Protein AF-A0A0F8AWL2-F1 (afdb_monomer_lite)

Structure (mmCIF, N/CA/C/O backbone):
data_AF-A0A0F8AWL2-F1
#
_entry.id   AF-A0A0F8AWL2-F1
#
loop_
_atom_site.group_PDB
_atom_site.id
_atom_site.type_symbol
_atom_site.label_atom_id
_atom_site.label_alt_id
_atom_site.label_comp_id
_atom_site.label_asym_id
_atom_site.label_entity_id
_atom_site.label_seq_id
_atom_site.pdbx_PDB_ins_code
_atom_site.Cartn_x
_atom_site.Cartn_y
_atom_site.Cartn_z
_atom_site.occupancy
_atom_site.B_iso_or_equiv
_atom_site.auth_seq_id
_atom_site.auth_comp_id
_atom_site.auth_asym_id
_atom_site.auth_atom_id
_atom_site.pdbx_PDB_model_num
ATOM 1 N N . MET A 1 1 ? -3.065 -43.949 -28.496 1.00 45.03 1 MET A N 1
ATOM 2 C CA . MET A 1 1 ? -3.018 -42.517 -28.863 1.00 45.03 1 MET A CA 1
ATOM 3 C C . MET A 1 1 ? -3.051 -41.687 -27.585 1.00 45.03 1 MET A C 1
ATOM 5 O O . MET A 1 1 ? -4.109 -41.586 -26.983 1.00 45.03 1 MET A O 1
ATOM 9 N N . ARG A 1 2 ? -1.901 -41.190 -27.112 1.00 52.72 2 ARG A N 1
ATOM 10 C CA . ARG A 1 2 ? -1.778 -40.273 -25.960 1.00 52.72 2 ARG A CA 1
ATOM 11 C C . ARG A 1 2 ? -0.503 -39.438 -26.146 1.00 52.72 2 ARG A C 1
ATOM 13 O O . ARG A 1 2 ? 0.549 -39.863 -25.700 1.00 52.72 2 ARG A O 1
ATOM 20 N N . PHE A 1 3 ? -0.590 -38.316 -26.862 1.00 52.88 3 PHE A N 1
ATOM 21 C CA . PHE A 1 3 ? 0.532 -37.381 -27.072 1.00 52.88 3 PHE A CA 1
ATOM 22 C C . PHE A 1 3 ? 0.028 -35.943 -27.289 1.00 52.88 3 PHE A C 1
ATOM 24 O O . PHE A 1 3 ? 0.285 -35.348 -28.327 1.00 52.88 3 PHE A O 1
ATOM 31 N N . LEU A 1 4 ? -0.737 -35.388 -26.341 1.00 54.31 4 LEU A N 1
ATOM 32 C CA . LEU A 1 4 ? -1.152 -33.972 -26.397 1.00 54.31 4 LEU A CA 1
ATOM 33 C C . LEU A 1 4 ? -0.989 -33.210 -25.067 1.00 54.31 4 LEU A C 1
ATOM 35 O O . LEU A 1 4 ? -1.425 -32.072 -24.964 1.00 54.31 4 LEU A O 1
ATOM 39 N N . THR A 1 5 ? -0.342 -33.784 -24.050 1.00 58.38 5 THR A N 1
ATOM 40 C CA . THR A 1 5 ? -0.215 -33.153 -22.719 1.00 58.38 5 THR A CA 1
ATOM 41 C C . THR A 1 5 ? 1.087 -32.378 -22.486 1.00 58.38 5 THR A C 1
ATOM 43 O O . THR A 1 5 ? 1.217 -31.732 -21.454 1.00 58.38 5 THR A O 1
ATOM 46 N N . THR A 1 6 ? 2.047 -32.383 -23.415 1.00 57.03 6 THR A N 1
ATOM 47 C CA . THR A 1 6 ? 3.378 -31.778 -23.193 1.00 57.03 6 THR A CA 1
ATOM 48 C C . THR A 1 6 ? 3.528 -30.322 -23.650 1.00 57.03 6 THR A C 1
ATOM 50 O O . THR A 1 6 ? 4.556 -29.719 -23.365 1.00 57.03 6 THR A O 1
ATOM 53 N N . LEU A 1 7 ? 2.536 -29.722 -24.321 1.00 56.19 7 LEU A N 1
ATOM 54 C CA . LEU A 1 7 ? 2.628 -28.335 -24.823 1.00 56.19 7 LEU A CA 1
ATOM 55 C C . LEU A 1 7 ? 2.059 -27.271 -23.867 1.00 56.19 7 LEU A C 1
ATOM 57 O O . LEU A 1 7 ? 2.313 -26.084 -24.056 1.00 56.19 7 LEU A O 1
ATOM 61 N N . LEU A 1 8 ? 1.323 -27.676 -22.828 1.00 56.59 8 LEU A N 1
ATOM 62 C CA . LEU A 1 8 ? 0.711 -26.752 -21.868 1.00 56.59 8 LEU A CA 1
ATOM 63 C C . LEU A 1 8 ? 1.721 -25.908 -21.056 1.00 56.59 8 LEU A C 1
ATOM 65 O O . LEU A 1 8 ? 1.511 -24.699 -20.961 1.00 56.59 8 LEU A O 1
ATOM 69 N N . PRO A 1 9 ? 2.821 -26.470 -20.504 1.00 62.12 9 PRO A N 1
ATOM 70 C CA . PRO A 1 9 ? 3.737 -25.680 -19.676 1.00 62.12 9 PRO A CA 1
ATOM 71 C C . PRO A 1 9 ? 4.482 -24.596 -20.471 1.00 62.12 9 PRO A C 1
ATOM 73 O O . PRO A 1 9 ? 4.791 -23.542 -19.925 1.00 62.12 9 PRO A O 1
ATOM 76 N N . LEU A 1 10 ? 4.705 -24.803 -21.775 1.00 59.69 10 LEU A N 1
ATOM 77 C CA . LEU A 1 10 ? 5.366 -23.811 -22.627 1.00 59.69 10 LEU A CA 1
ATOM 78 C C . LEU A 1 10 ? 4.465 -22.593 -22.901 1.00 59.69 10 LEU A C 1
ATOM 80 O O . LEU A 1 10 ? 4.935 -21.461 -22.881 1.00 59.69 10 LEU A O 1
ATOM 84 N N . ALA A 1 11 ? 3.164 -22.809 -23.120 1.00 57.69 11 ALA A N 1
ATOM 85 C CA . ALA A 1 11 ? 2.214 -21.721 -23.359 1.00 57.69 11 ALA A CA 1
ATOM 86 C C . ALA A 1 11 ? 1.989 -20.853 -22.106 1.00 57.69 11 ALA A C 1
ATOM 88 O O . ALA A 1 11 ? 1.870 -19.635 -22.219 1.00 57.69 11 ALA A O 1
ATOM 89 N N . LEU A 1 12 ? 1.995 -21.464 -20.915 1.00 55.97 12 LEU A N 1
ATOM 90 C CA . LEU A 1 12 ? 1.931 -20.747 -19.634 1.00 55.97 12 LEU A CA 1
ATOM 91 C C . LEU A 1 12 ? 3.178 -19.878 -19.395 1.00 55.97 12 LEU A C 1
ATOM 93 O O . LEU A 1 12 ? 3.044 -18.757 -18.915 1.00 55.97 12 LEU A O 1
ATOM 97 N N . SER A 1 13 ? 4.365 -20.337 -19.811 1.00 53.03 13 SER A N 1
ATOM 98 C CA . SER A 1 13 ? 5.609 -19.557 -19.698 1.00 53.03 13 SER A CA 1
ATOM 99 C C . SER A 1 13 ? 5.684 -18.351 -20.645 1.00 53.03 13 SER A C 1
ATOM 101 O O . SER A 1 13 ? 6.456 -17.433 -20.389 1.00 53.03 13 SER A O 1
ATOM 103 N N . LEU A 1 14 ? 4.931 -18.339 -21.749 1.00 57.12 14 LEU A N 1
ATOM 104 C CA . LEU A 1 14 ? 4.909 -17.202 -22.682 1.00 57.12 14 LEU A CA 1
ATOM 105 C C . LEU A 1 14 ? 3.936 -16.099 -22.236 1.00 57.12 14 LEU A C 1
ATOM 107 O O . LEU A 1 14 ? 4.138 -14.935 -22.572 1.00 57.12 14 LEU A O 1
ATOM 111 N N . LEU A 1 15 ? 2.904 -16.452 -21.462 1.00 54.44 15 LEU A N 1
ATOM 112 C CA . LEU A 1 15 ? 1.934 -15.502 -20.908 1.00 54.44 15 LEU A CA 1
ATOM 113 C C . LEU A 1 15 ? 2.515 -14.653 -19.767 1.00 54.44 15 LEU A C 1
ATOM 115 O O . LEU A 1 15 ? 2.080 -13.517 -19.597 1.00 54.44 15 LEU A O 1
ATOM 119 N N . SER A 1 16 ? 3.502 -15.163 -19.022 1.00 54.91 16 SER A N 1
ATOM 120 C CA . SER A 1 16 ? 4.237 -14.362 -18.032 1.00 54.91 16 SER A CA 1
ATOM 121 C C . SER A 1 16 ? 5.213 -13.376 -18.687 1.00 54.91 16 SER A C 1
ATOM 123 O O . SER A 1 16 ? 5.406 -12.275 -18.178 1.00 54.91 16 SER A O 1
ATOM 125 N N . LEU A 1 17 ? 5.774 -13.717 -19.855 1.00 56.38 17 LEU A N 1
ATOM 126 C CA . LEU A 1 17 ? 6.752 -12.874 -20.554 1.00 56.38 17 LEU A CA 1
ATOM 127 C C . LEU A 1 17 ? 6.140 -11.586 -21.132 1.00 56.38 17 LEU A C 1
ATOM 129 O O . LEU A 1 17 ? 6.801 -10.555 -21.174 1.00 56.38 17 LEU A O 1
ATOM 133 N N . SER A 1 18 ? 4.873 -11.615 -21.562 1.00 56.22 18 SER A N 1
ATOM 134 C CA . SER A 1 18 ? 4.219 -10.480 -22.235 1.00 56.22 18 SER A CA 1
ATOM 135 C C . SER A 1 18 ? 3.723 -9.372 -21.294 1.00 56.22 18 SER A C 1
ATOM 137 O O . SER A 1 18 ? 2.928 -8.538 -21.716 1.00 56.22 18 SER A O 1
ATOM 139 N N . GLN A 1 19 ? 4.058 -9.417 -20.003 1.00 56.41 19 GLN A N 1
ATOM 140 C CA . GLN A 1 19 ? 3.655 -8.392 -19.031 1.00 56.41 19 GLN A CA 1
ATOM 141 C C . GLN A 1 19 ? 4.815 -7.729 -18.316 1.00 56.41 19 GLN A C 1
ATOM 143 O O . GLN A 1 19 ? 4.670 -6.564 -17.961 1.00 56.41 19 GLN A O 1
ATOM 148 N N . ALA A 1 20 ? 5.969 -8.396 -18.217 1.00 60.84 20 ALA A N 1
ATOM 149 C CA . ALA A 1 20 ? 7.229 -7.680 -18.035 1.00 60.84 20 ALA A CA 1
ATOM 150 C C . ALA A 1 20 ? 7.333 -6.526 -19.054 1.00 60.84 20 ALA A C 1
ATOM 152 O O . ALA A 1 20 ? 7.695 -5.412 -18.696 1.00 60.84 20 ALA A O 1
ATOM 153 N N . THR A 1 21 ? 6.814 -6.737 -20.275 1.00 74.19 21 THR A N 1
ATOM 154 C CA . THR A 1 21 ? 6.805 -5.716 -21.324 1.00 74.19 21 THR A CA 1
ATOM 155 C C . THR A 1 21 ? 6.104 -4.420 -20.933 1.00 74.19 21 THR A C 1
ATOM 157 O O . THR A 1 21 ? 6.633 -3.383 -21.274 1.00 74.19 21 THR A O 1
ATOM 160 N N . ILE A 1 22 ? 4.962 -4.394 -20.221 1.00 91.25 22 ILE A N 1
ATOM 161 C CA . ILE A 1 22 ? 4.299 -3.090 -19.987 1.00 91.25 22 ILE A CA 1
ATOM 162 C C . ILE A 1 22 ? 5.119 -2.190 -19.060 1.00 91.25 22 ILE A C 1
ATOM 164 O O . ILE A 1 22 ? 5.170 -0.985 -19.289 1.00 91.25 22 ILE A O 1
ATOM 168 N N . LEU A 1 23 ? 5.753 -2.764 -18.037 1.00 94.31 23 LEU A N 1
ATOM 169 C CA . LEU A 1 23 ? 6.604 -2.015 -17.115 1.00 94.31 23 LEU A CA 1
ATOM 170 C C . LEU A 1 23 ? 7.895 -1.596 -17.827 1.00 94.31 23 LEU A C 1
ATOM 172 O O . LEU A 1 23 ? 8.208 -0.405 -17.851 1.00 94.31 23 LEU A O 1
ATOM 176 N N . ASP A 1 24 ? 8.545 -2.534 -18.519 1.00 93.06 24 ASP A N 1
ATOM 177 C CA . ASP A 1 24 ? 9.771 -2.280 -19.284 1.00 93.06 24 ASP A CA 1
ATOM 178 C C . ASP A 1 24 ? 9.553 -1.238 -20.403 1.00 93.06 24 ASP A C 1
ATOM 180 O O . ASP A 1 24 ? 10.364 -0.329 -20.580 1.00 93.06 24 ASP A O 1
ATOM 184 N N . ASP A 1 25 ? 8.422 -1.301 -21.118 1.00 93.44 25 ASP A N 1
ATOM 185 C CA . ASP A 1 25 ? 8.041 -0.375 -22.200 1.00 93.44 25 ASP A CA 1
ATOM 186 C C . ASP A 1 25 ? 7.868 1.067 -21.690 1.00 93.44 25 ASP A C 1
ATOM 188 O O . ASP A 1 25 ? 8.009 2.023 -22.457 1.00 93.44 25 ASP A O 1
ATOM 192 N N . HIS A 1 26 ? 7.568 1.232 -20.398 1.00 94.25 26 HIS A N 1
ATOM 193 C CA . HIS A 1 26 ? 7.456 2.532 -19.729 1.00 94.25 26 HIS A CA 1
ATOM 194 C C . HIS A 1 26 ? 8.723 2.885 -18.930 1.00 94.25 26 HIS A C 1
ATOM 196 O O . HIS A 1 26 ? 8.757 3.895 -18.225 1.00 94.25 26 HIS A O 1
ATOM 202 N N . GLY A 1 27 ? 9.790 2.093 -19.078 1.00 93.31 27 GLY A N 1
ATOM 203 C CA . GLY A 1 27 ? 11.078 2.315 -18.433 1.00 93.31 27 GLY A CA 1
ATOM 204 C C . GLY A 1 27 ? 11.031 2.107 -16.923 1.00 93.31 27 GLY A C 1
ATOM 205 O O . GLY A 1 27 ? 11.676 2.866 -16.198 1.00 93.31 27 GLY A O 1
ATOM 206 N N . TYR A 1 28 ? 10.221 1.156 -16.461 1.00 95.00 28 TYR A N 1
ATOM 207 C CA . TYR A 1 28 ? 10.288 0.620 -15.107 1.00 95.00 28 TYR A CA 1
ATOM 208 C C . TYR A 1 28 ? 11.037 -0.708 -15.132 1.00 95.00 28 TYR A C 1
ATOM 210 O O . TYR A 1 28 ? 10.874 -1.496 -16.056 1.00 95.00 28 TYR A O 1
ATOM 218 N N . MET A 1 29 ? 11.819 -0.967 -14.093 1.00 94.25 29 MET A N 1
ATOM 219 C CA . MET A 1 29 ? 12.462 -2.251 -13.842 1.00 94.25 29 MET A CA 1
ATOM 220 C C . MET A 1 29 ? 11.868 -2.840 -12.568 1.00 94.25 29 MET A C 1
ATOM 222 O O . MET A 1 29 ? 11.765 -2.146 -11.562 1.00 94.25 29 MET A O 1
ATOM 226 N N . VAL A 1 30 ? 11.504 -4.120 -12.582 1.00 94.19 30 VAL A N 1
ATOM 227 C CA . VAL A 1 30 ? 11.055 -4.818 -11.371 1.00 94.19 30 VAL A CA 1
ATOM 228 C C . VAL A 1 30 ? 12.144 -5.765 -10.907 1.00 94.19 30 VAL A C 1
ATOM 230 O O . VAL A 1 30 ? 12.646 -6.569 -11.694 1.00 94.19 30 VAL A O 1
ATOM 233 N N . LYS A 1 31 ? 12.491 -5.688 -9.624 1.00 91.88 31 LYS A N 1
ATOM 234 C CA . LYS A 1 31 ? 13.304 -6.705 -8.966 1.00 91.88 31 LYS A CA 1
ATOM 235 C C . LYS A 1 31 ? 12.484 -7.356 -7.861 1.00 91.88 31 LYS A C 1
ATOM 237 O O . LYS A 1 31 ? 11.911 -6.670 -7.023 1.00 91.88 31 LYS A O 1
ATOM 242 N N . THR A 1 32 ? 12.449 -8.678 -7.874 1.00 90.19 32 THR A N 1
ATOM 243 C CA . THR A 1 32 ? 11.649 -9.476 -6.947 1.00 90.19 32 THR A CA 1
ATOM 244 C C . THR A 1 32 ? 12.552 -10.132 -5.918 1.00 90.19 32 THR A C 1
ATOM 246 O O . THR A 1 32 ? 13.535 -10.777 -6.296 1.00 90.19 32 THR A O 1
ATOM 249 N N . LEU A 1 33 ? 12.177 -10.041 -4.645 1.00 85.88 33 LEU A N 1
ATOM 250 C CA . LEU A 1 33 ? 12.680 -10.924 -3.603 1.00 85.88 33 LEU A CA 1
ATOM 251 C C . LEU A 1 33 ? 11.502 -11.501 -2.823 1.00 85.88 33 LEU A C 1
ATOM 253 O O . LEU A 1 33 ? 10.731 -10.767 -2.227 1.00 85.88 33 LEU A O 1
ATOM 257 N N . GLU A 1 34 ? 11.352 -12.824 -2.862 1.00 90.44 34 GLU A N 1
ATOM 258 C CA . GLU A 1 34 ? 10.284 -13.543 -2.157 1.00 90.44 34 GLU A CA 1
ATOM 259 C C . GLU A 1 34 ? 8.875 -12.952 -2.387 1.00 90.44 34 GLU A C 1
ATOM 261 O O . GLU A 1 34 ? 8.350 -12.968 -3.510 1.00 90.44 34 GLU A O 1
ATOM 266 N N . ASN A 1 35 ? 8.230 -12.458 -1.333 1.00 90.25 35 ASN A N 1
ATOM 267 C CA . ASN A 1 35 ? 6.921 -11.810 -1.329 1.00 90.25 35 ASN A CA 1
ATOM 268 C C . ASN A 1 35 ? 6.963 -10.331 -1.748 1.00 90.25 35 ASN A C 1
ATOM 270 O O . ASN A 1 35 ? 5.903 -9.763 -2.003 1.00 90.25 35 ASN A O 1
ATOM 274 N N . PHE A 1 36 ? 8.145 -9.735 -1.891 1.00 91.06 36 PHE A N 1
ATOM 275 C CA . PHE A 1 36 ? 8.344 -8.319 -2.172 1.00 91.06 36 PHE A CA 1
ATOM 276 C C . PHE A 1 36 ? 8.798 -8.058 -3.618 1.00 91.06 36 PHE A C 1
ATOM 278 O O . PHE A 1 36 ? 9.653 -8.753 -4.174 1.00 91.06 36 PHE A O 1
ATOM 285 N N . ASP A 1 37 ? 8.232 -7.030 -4.245 1.00 93.69 37 ASP A N 1
ATOM 286 C CA . ASP A 1 37 ? 8.671 -6.494 -5.533 1.00 93.69 37 ASP A CA 1
ATOM 287 C C . ASP A 1 37 ? 9.080 -5.029 -5.391 1.00 93.69 37 ASP A C 1
ATOM 289 O O . ASP A 1 37 ? 8.255 -4.161 -5.100 1.00 93.69 37 ASP A O 1
ATOM 293 N N . GLY A 1 38 ? 10.351 -4.748 -5.666 1.00 93.69 38 GLY A N 1
ATOM 294 C CA . GLY A 1 38 ? 10.856 -3.395 -5.842 1.00 93.69 38 GLY A CA 1
ATOM 295 C C . GLY A 1 38 ? 10.655 -2.933 -7.283 1.00 93.69 38 GLY A C 1
ATOM 296 O O . GLY A 1 38 ? 11.075 -3.608 -8.228 1.00 93.69 38 GLY A O 1
ATOM 297 N N . VAL A 1 39 ? 10.038 -1.770 -7.456 1.00 94.69 39 VAL A N 1
ATOM 298 C CA . VAL A 1 39 ? 9.839 -1.107 -8.746 1.00 94.69 39 VAL A CA 1
ATOM 299 C C . VAL A 1 39 ? 10.808 0.055 -8.842 1.00 94.69 39 VAL A C 1
ATOM 301 O O . VAL A 1 39 ? 10.794 0.955 -8.007 1.00 94.69 39 VAL A O 1
ATOM 304 N N . PHE A 1 40 ? 11.627 0.035 -9.883 1.00 93.75 40 PHE A N 1
ATOM 305 C CA . PHE A 1 40 ? 12.726 0.957 -10.096 1.00 93.75 40 PHE A CA 1
ATOM 306 C C . PHE A 1 40 ? 12.541 1.758 -11.377 1.00 93.75 40 PHE A C 1
ATOM 308 O O . PHE A 1 40 ? 11.968 1.277 -12.358 1.00 93.75 40 PHE A O 1
ATOM 315 N N . ILE A 1 41 ? 13.099 2.957 -11.382 1.00 93.75 41 ILE A N 1
ATOM 316 C CA . ILE A 1 41 ? 13.313 3.792 -12.562 1.00 93.75 41 ILE A CA 1
ATOM 317 C C . ILE A 1 41 ? 14.814 4.065 -12.690 1.00 93.75 41 ILE A C 1
ATOM 319 O O . ILE A 1 41 ? 15.564 3.815 -11.754 1.00 93.75 41 ILE A O 1
ATOM 323 N N . SER A 1 42 ? 15.268 4.546 -13.843 1.00 92.19 42 SER A N 1
ATOM 324 C CA . SER A 1 42 ? 16.631 5.073 -13.971 1.00 92.19 42 SER A CA 1
ATOM 325 C C . SER A 1 42 ? 16.623 6.579 -13.733 1.00 92.19 42 SER A C 1
ATOM 327 O O . SER A 1 42 ? 15.797 7.271 -14.341 1.00 92.19 42 SER A O 1
ATOM 329 N N . ASP A 1 43 ? 17.537 7.063 -12.896 1.00 89.12 43 ASP A N 1
ATOM 330 C CA . ASP A 1 43 ? 17.780 8.489 -12.665 1.00 89.12 43 ASP A CA 1
ATOM 331 C C . ASP A 1 43 ? 18.472 9.160 -13.881 1.00 89.12 43 ASP A C 1
ATOM 333 O O . ASP A 1 43 ? 18.645 8.558 -14.949 1.00 89.12 43 ASP A O 1
ATOM 337 N N . GLU A 1 44 ? 18.893 10.423 -13.740 1.00 88.19 44 GLU A N 1
ATOM 338 C CA . GLU A 1 44 ? 19.609 11.156 -14.800 1.00 88.19 44 GLU A CA 1
ATOM 339 C C . GLU A 1 44 ? 20.971 10.538 -15.187 1.00 88.19 44 GLU A C 1
ATOM 341 O O . GLU A 1 44 ? 21.438 10.743 -16.313 1.00 88.19 44 GLU A O 1
ATOM 346 N N . ASN A 1 45 ? 21.601 9.778 -14.287 1.00 90.56 45 ASN A N 1
ATOM 347 C CA . ASN A 1 45 ? 22.881 9.095 -14.504 1.00 90.56 45 ASN A CA 1
ATOM 348 C C . ASN A 1 45 ? 22.705 7.667 -15.046 1.00 90.56 45 ASN A C 1
ATOM 350 O O . ASN A 1 45 ? 23.671 7.060 -15.515 1.00 90.56 45 ASN A O 1
ATOM 354 N N . GLY A 1 46 ? 21.473 7.156 -15.045 1.00 90.00 46 GLY A N 1
ATOM 355 C CA . GLY A 1 46 ? 21.147 5.780 -15.400 1.00 90.00 46 GLY A CA 1
ATOM 356 C C . GLY A 1 46 ? 21.166 4.818 -14.210 1.00 90.00 46 GLY A C 1
ATOM 357 O O . GLY A 1 46 ? 20.957 3.619 -14.415 1.00 90.00 46 GLY A O 1
ATOM 358 N N . ASP A 1 47 ? 21.394 5.319 -12.998 1.00 89.94 47 ASP A N 1
ATOM 359 C CA . ASP A 1 47 ? 21.407 4.529 -11.774 1.00 89.94 47 ASP A CA 1
ATOM 360 C C . ASP A 1 47 ? 19.968 4.164 -11.366 1.00 89.94 47 ASP A C 1
ATOM 362 O O . ASP A 1 47 ? 19.037 4.951 -11.566 1.00 89.94 47 ASP A O 1
ATOM 366 N N . PRO A 1 48 ? 19.735 2.941 -10.857 1.00 90.38 48 PRO A N 1
ATOM 367 C CA . PRO A 1 48 ? 18.397 2.496 -10.499 1.00 90.38 48 PRO A CA 1
ATOM 368 C C . PRO A 1 48 ? 17.925 3.134 -9.187 1.00 90.38 48 PRO A C 1
ATOM 370 O O . PRO A 1 48 ? 18.532 2.933 -8.139 1.00 90.38 48 PRO A O 1
ATOM 373 N N . GLU A 1 49 ? 16.780 3.805 -9.227 1.00 91.00 49 GLU A N 1
ATOM 374 C CA . GLU A 1 49 ? 16.109 4.405 -8.073 1.00 91.00 49 GLU A CA 1
ATOM 375 C C . GLU A 1 49 ? 14.776 3.695 -7.822 1.00 91.00 49 GLU A C 1
ATOM 377 O O . GLU A 1 49 ? 13.967 3.529 -8.739 1.00 91.00 49 GLU A O 1
ATOM 382 N N . MET A 1 50 ? 14.550 3.233 -6.591 1.00 91.62 50 MET A N 1
ATOM 383 C CA . MET A 1 50 ? 13.293 2.588 -6.214 1.00 91.62 50 MET A CA 1
ATOM 384 C C . MET A 1 50 ? 12.200 3.641 -6.027 1.00 91.62 50 MET A C 1
ATOM 386 O O . MET A 1 50 ? 12.371 4.576 -5.259 1.00 91.62 50 MET A O 1
ATOM 390 N N . VAL A 1 51 ? 11.060 3.447 -6.687 1.00 93.44 51 VAL A N 1
ATOM 391 C CA . VAL A 1 51 ? 9.883 4.330 -6.593 1.00 93.44 51 VAL A CA 1
ATOM 392 C C . VAL A 1 51 ? 8.726 3.686 -5.835 1.00 93.44 51 VAL A C 1
ATOM 394 O O . VAL A 1 51 ? 7.951 4.374 -5.176 1.00 93.44 51 VAL A O 1
ATOM 397 N N . TYR A 1 52 ? 8.613 2.356 -5.891 1.00 93.88 52 TYR A N 1
ATOM 398 C CA . TYR A 1 52 ? 7.588 1.608 -5.165 1.00 93.88 52 TYR A CA 1
ATOM 399 C C . TYR A 1 52 ? 8.151 0.299 -4.624 1.00 93.88 52 TYR A C 1
ATOM 401 O O . TYR A 1 52 ? 8.912 -0.385 -5.307 1.00 93.88 52 TYR A O 1
ATOM 409 N N . GLY A 1 53 ? 7.714 -0.072 -3.427 1.00 93.56 53 GLY A N 1
ATOM 410 C CA . GLY A 1 53 ? 7.829 -1.415 -2.873 1.00 93.56 53 GLY A CA 1
ATOM 411 C C . GLY A 1 53 ? 6.444 -2.034 -2.748 1.00 93.56 53 GLY A C 1
ATOM 412 O O . GLY A 1 53 ? 5.539 -1.397 -2.203 1.00 93.56 53 GLY A O 1
ATOM 413 N N . ILE A 1 54 ? 6.259 -3.247 -3.269 1.00 95.44 54 ILE A N 1
ATOM 414 C CA . ILE A 1 54 ? 4.981 -3.964 -3.207 1.00 95.44 54 ILE A CA 1
ATOM 415 C C . ILE A 1 54 ? 5.187 -5.336 -2.562 1.00 95.44 54 ILE A C 1
ATOM 417 O O . ILE A 1 54 ? 5.739 -6.238 -3.186 1.00 95.44 54 ILE A O 1
ATOM 421 N N . GLY A 1 55 ? 4.708 -5.495 -1.330 1.00 93.88 55 GLY A N 1
ATOM 422 C CA . GLY A 1 55 ? 4.703 -6.764 -0.598 1.00 93.88 55 GLY A CA 1
ATOM 423 C C . GLY A 1 55 ? 3.381 -7.512 -0.774 1.00 93.88 55 GLY A C 1
ATOM 424 O O . GLY A 1 55 ? 2.307 -6.924 -0.648 1.00 93.88 55 GLY A O 1
ATOM 425 N N . PHE A 1 56 ? 3.437 -8.810 -1.062 1.00 93.75 56 PHE A N 1
ATOM 426 C CA . PHE A 1 56 ? 2.277 -9.676 -1.275 1.00 93.75 56 PHE A CA 1
ATOM 427 C C . PHE A 1 56 ? 2.182 -10.740 -0.183 1.00 93.75 56 PHE A C 1
ATOM 429 O O . PHE A 1 56 ? 3.019 -11.634 -0.142 1.00 93.75 56 PHE A O 1
ATOM 436 N N . TYR A 1 57 ? 1.117 -10.730 0.619 1.00 93.62 57 TYR A N 1
ATOM 437 C CA . TYR A 1 57 ? 0.933 -11.654 1.748 1.00 93.62 57 TYR A CA 1
ATOM 438 C C . TYR A 1 57 ? -0.317 -12.522 1.517 1.00 93.62 57 TYR A C 1
ATOM 440 O O . TYR A 1 57 ? -1.437 -12.123 1.858 1.00 93.62 57 TYR A O 1
ATOM 448 N N . PRO A 1 58 ? -0.189 -13.696 0.858 1.00 91.50 58 PRO A N 1
ATOM 449 C CA . PRO A 1 58 ? -1.347 -14.480 0.419 1.00 91.50 58 PRO A CA 1
ATOM 450 C C . PRO A 1 58 ? -2.117 -15.114 1.571 1.00 91.50 58 PRO A C 1
ATOM 452 O O . PRO A 1 58 ? -3.338 -15.240 1.487 1.00 91.50 58 PRO A O 1
ATOM 455 N N . SER A 1 59 ? -1.411 -15.496 2.638 1.00 89.69 59 SER A N 1
ATOM 456 C CA . SER A 1 59 ? -1.990 -16.083 3.853 1.00 89.69 59 SER A CA 1
ATOM 457 C C . SER A 1 59 ? -2.993 -15.155 4.530 1.00 89.69 59 SER A C 1
ATOM 459 O O . SER A 1 59 ? -3.893 -15.619 5.234 1.00 89.69 59 SER A O 1
ATOM 461 N N . ASP A 1 60 ? -2.850 -13.859 4.289 1.00 89.88 60 ASP A N 1
ATOM 462 C CA . ASP A 1 60 ? -3.622 -12.808 4.932 1.00 89.88 60 ASP A CA 1
ATOM 463 C C . ASP A 1 60 ? -4.432 -11.970 3.961 1.00 89.88 60 ASP A C 1
ATOM 465 O O . ASP A 1 60 ? -5.138 -11.046 4.371 1.00 89.88 60 ASP A O 1
ATOM 469 N N . LYS A 1 61 ? -4.335 -12.297 2.669 1.00 95.00 61 LYS A N 1
ATOM 470 C CA . LYS A 1 61 ? -5.059 -11.603 1.612 1.00 95.00 61 LYS A CA 1
ATOM 471 C C . LYS A 1 61 ? -4.767 -10.098 1.612 1.00 95.00 61 LYS A C 1
ATOM 473 O O . LYS A 1 61 ? -5.679 -9.303 1.377 1.00 95.00 61 LYS A O 1
ATOM 478 N N . ALA A 1 62 ? -3.516 -9.694 1.856 1.00 95.56 62 ALA A N 1
ATOM 479 C CA . ALA A 1 62 ? -3.138 -8.280 1.828 1.00 95.56 62 ALA A CA 1
ATOM 480 C C . ALA A 1 62 ? -1.957 -7.949 0.934 1.00 95.56 62 ALA A C 1
ATOM 482 O O . ALA A 1 62 ? -1.010 -8.719 0.790 1.00 95.56 62 ALA A O 1
ATOM 483 N N . VAL A 1 63 ? -1.990 -6.728 0.415 1.00 96.31 63 VAL A N 1
ATOM 484 C CA . VAL A 1 63 ? -0.845 -6.098 -0.231 1.00 96.31 63 VAL A CA 1
ATOM 485 C C . VAL A 1 63 ? -0.337 -4.950 0.633 1.00 96.31 63 VAL A C 1
ATOM 487 O O . VAL A 1 63 ? -1.132 -4.134 1.102 1.00 96.31 63 VAL A O 1
ATOM 490 N N . ALA A 1 64 ? 0.976 -4.883 0.816 1.00 95.44 64 ALA A N 1
ATOM 491 C CA . ALA A 1 64 ? 1.674 -3.748 1.396 1.00 95.44 64 ALA A CA 1
ATOM 492 C C . ALA A 1 64 ? 2.254 -2.878 0.288 1.00 95.44 64 ALA A C 1
ATOM 494 O O . ALA A 1 64 ? 2.850 -3.389 -0.660 1.00 95.44 64 ALA A O 1
ATOM 495 N N . LEU A 1 65 ? 2.083 -1.571 0.408 1.00 95.25 65 LEU A N 1
ATOM 496 C CA . LEU A 1 65 ? 2.582 -0.584 -0.532 1.00 95.25 65 LEU A CA 1
ATOM 497 C C . LEU A 1 65 ? 3.443 0.410 0.234 1.00 95.25 65 LEU A C 1
ATOM 499 O O . LEU A 1 65 ? 2.956 1.126 1.113 1.00 95.25 65 LEU A O 1
ATOM 503 N N . ARG A 1 66 ? 4.717 0.467 -0.143 1.00 91.75 66 ARG A N 1
ATOM 504 C CA . ARG A 1 66 ? 5.637 1.527 0.255 1.00 91.75 66 ARG A CA 1
ATOM 505 C C . ARG A 1 66 ? 5.872 2.419 -0.955 1.00 91.75 66 ARG A C 1
ATOM 507 O O . ARG A 1 66 ? 6.296 1.944 -2.010 1.00 91.75 66 ARG A O 1
ATOM 514 N N . ILE A 1 67 ? 5.551 3.697 -0.811 1.00 88.00 67 ILE A N 1
ATOM 515 C CA . ILE A 1 67 ? 5.834 4.710 -1.826 1.00 88.00 67 ILE A CA 1
ATOM 516 C C . ILE A 1 67 ? 7.127 5.385 -1.397 1.00 88.00 67 ILE A C 1
ATOM 518 O O . ILE A 1 67 ? 7.184 5.942 -0.308 1.00 88.00 67 ILE A O 1
ATOM 522 N N . PHE A 1 68 ? 8.148 5.301 -2.240 1.00 85.25 68 PHE A N 1
ATOM 523 C CA . PHE A 1 68 ? 9.388 6.042 -2.039 1.00 85.25 68 PHE A CA 1
ATOM 524 C C . PHE A 1 68 ? 9.261 7.410 -2.714 1.00 85.25 68 PHE A C 1
ATOM 526 O O . PHE A 1 68 ? 8.367 7.603 -3.546 1.00 85.25 68 PHE A O 1
ATOM 533 N N . ASP A 1 69 ? 10.121 8.358 -2.334 1.00 75.12 69 ASP A N 1
ATOM 534 C CA . ASP A 1 69 ? 10.116 9.720 -2.873 1.00 75.12 69 ASP A CA 1
ATOM 535 C C . ASP A 1 69 ? 9.951 9.712 -4.404 1.00 75.12 69 ASP A C 1
ATOM 537 O O . ASP A 1 69 ? 10.757 9.152 -5.149 1.00 75.12 69 ASP A O 1
ATOM 541 N N . ASN A 1 70 ? 8.835 10.282 -4.868 1.00 68.25 70 ASN A N 1
ATOM 542 C CA . ASN A 1 70 ? 8.417 10.226 -6.265 1.00 68.25 70 ASN A CA 1
ATOM 543 C C . ASN A 1 70 ? 8.682 11.527 -7.025 1.00 68.25 70 ASN A C 1
ATOM 545 O O . ASN A 1 70 ? 8.194 11.664 -8.157 1.00 68.25 70 ASN A O 1
ATOM 549 N N . GLU A 1 71 ? 9.424 12.477 -6.442 1.00 75.00 71 GLU A N 1
ATOM 550 C CA . GLU A 1 71 ? 9.717 13.757 -7.091 1.00 75.00 71 GLU A CA 1
ATOM 551 C C . GLU A 1 71 ? 10.285 13.541 -8.503 1.00 75.00 71 GLU A C 1
ATOM 553 O O . GLU A 1 71 ? 9.798 14.156 -9.462 1.00 75.00 71 GLU A O 1
ATOM 558 N N . GLN A 1 72 ? 11.196 12.573 -8.668 1.00 70.19 72 GLN A N 1
ATOM 559 C CA . GLN A 1 72 ? 11.755 12.191 -9.972 1.00 70.19 72 GLN A CA 1
ATOM 560 C C . GLN A 1 72 ? 10.715 11.595 -10.936 1.00 70.19 72 GLN A C 1
ATOM 562 O O . GLN A 1 72 ? 10.760 11.815 -12.151 1.00 70.19 72 GLN A O 1
ATOM 567 N N . GLU A 1 73 ? 9.728 10.861 -10.422 1.00 79.50 73 GLU A N 1
ATOM 568 C CA . GLU A 1 73 ? 8.700 10.234 -11.249 1.00 79.50 73 GLU A CA 1
ATOM 569 C C . GLU A 1 73 ? 7.698 11.259 -11.806 1.00 79.50 73 GLU A C 1
ATOM 571 O O . GLU A 1 73 ? 7.187 11.097 -12.919 1.00 79.50 73 GLU A O 1
ATOM 576 N N . SER A 1 74 ? 7.422 12.330 -11.054 1.00 78.38 74 SER A N 1
ATOM 577 C CA . SER A 1 74 ? 6.394 13.333 -11.375 1.00 78.38 74 SER A CA 1
ATOM 578 C C . SER A 1 74 ? 6.583 14.020 -12.741 1.00 78.38 74 SER A C 1
ATOM 580 O O . SER A 1 74 ? 5.604 14.416 -13.379 1.00 78.38 74 SER A O 1
ATOM 582 N N . GLY A 1 75 ? 7.824 14.104 -13.234 1.00 82.75 75 GLY A N 1
ATOM 583 C CA . GLY A 1 75 ? 8.170 14.706 -14.527 1.00 82.75 75 GLY A CA 1
ATOM 584 C C . GLY A 1 75 ? 8.140 13.751 -15.728 1.00 82.75 75 GLY A C 1
ATOM 585 O O . GLY A 1 75 ? 8.326 14.191 -16.869 1.00 82.75 75 GLY A O 1
ATOM 586 N N . ARG A 1 76 ? 7.926 12.444 -15.525 1.00 86.31 76 ARG A N 1
ATOM 587 C CA . ARG A 1 76 ? 8.059 11.447 -16.599 1.00 86.31 76 ARG A CA 1
ATOM 588 C C . ARG A 1 76 ? 6.834 11.440 -17.514 1.00 86.31 76 ARG A C 1
ATOM 590 O O . ARG A 1 76 ? 5.710 11.173 -17.102 1.00 86.31 76 ARG A O 1
ATOM 597 N N . LYS A 1 77 ? 7.068 11.626 -18.818 1.00 86.69 77 LYS A N 1
ATOM 598 C CA . LYS A 1 77 ? 6.023 11.625 -19.866 1.00 86.69 77 LYS A CA 1
ATOM 599 C C . LYS A 1 77 ? 5.209 10.322 -19.939 1.00 86.69 77 LYS A C 1
ATOM 601 O O . LYS A 1 77 ? 4.077 10.337 -20.414 1.00 86.69 77 LYS A O 1
ATOM 606 N N . HIS A 1 78 ? 5.802 9.211 -19.515 1.00 87.44 78 HIS A N 1
ATOM 607 C CA . HIS A 1 78 ? 5.230 7.867 -19.594 1.00 87.44 78 HIS A CA 1
ATOM 608 C C . HIS A 1 78 ? 5.040 7.245 -18.203 1.00 87.44 78 HIS A C 1
ATOM 610 O O . HIS A 1 78 ? 5.115 6.029 -18.065 1.00 87.44 78 HIS A O 1
ATOM 616 N N . LYS A 1 79 ? 4.814 8.079 -17.177 1.00 93.19 79 LYS A N 1
ATOM 617 C CA . LYS A 1 79 ? 4.496 7.607 -15.828 1.00 93.19 79 LYS A CA 1
ATOM 618 C C . LYS A 1 79 ? 3.255 6.713 -15.863 1.00 93.19 79 LYS A C 1
ATOM 620 O O . LYS A 1 79 ? 2.233 7.082 -16.444 1.00 93.19 79 LYS A O 1
ATOM 625 N N . LEU A 1 80 ? 3.371 5.543 -15.245 1.00 94.00 80 LEU A N 1
ATOM 626 C CA . LEU A 1 80 ? 2.245 4.662 -14.980 1.00 94.00 80 LEU A CA 1
ATOM 627 C C . LEU A 1 80 ? 1.597 5.061 -13.653 1.00 94.00 80 LEU A C 1
ATOM 629 O O . LEU A 1 80 ? 2.273 5.423 -12.694 1.00 94.00 80 LEU A O 1
ATOM 633 N N . GLU A 1 81 ? 0.275 4.967 -13.590 1.00 92.88 81 GLU A N 1
ATOM 634 C CA . GLU A 1 81 ? -0.452 5.071 -12.327 1.00 92.88 81 GLU A CA 1
ATOM 635 C C . GLU A 1 81 ? -0.108 3.871 -11.432 1.00 92.88 81 GLU A C 1
ATOM 637 O O . GLU A 1 81 ? 0.060 2.752 -11.930 1.00 92.88 81 GLU A O 1
ATOM 642 N N . LEU A 1 82 ? -0.109 4.051 -10.105 1.00 93.19 82 LEU A N 1
ATOM 643 C CA . LEU A 1 82 ? 0.176 2.957 -9.163 1.00 93.19 82 LEU A CA 1
ATOM 644 C C . LEU A 1 82 ? -0.724 1.737 -9.404 1.00 93.19 82 LEU A C 1
ATOM 646 O O . LEU A 1 82 ? -0.271 0.598 -9.353 1.00 93.19 82 LEU A O 1
ATOM 650 N N . SER A 1 83 ? -1.997 1.958 -9.744 1.00 93.50 83 SER A N 1
ATOM 651 C CA . SER A 1 83 ? -2.920 0.868 -10.074 1.00 93.50 83 SER A CA 1
ATOM 652 C C . SER A 1 83 ? -2.476 0.065 -11.305 1.00 93.50 83 SER A C 1
ATOM 654 O O . SER A 1 83 ? -2.676 -1.148 -11.348 1.00 93.50 83 SER A O 1
ATOM 656 N N . GLN A 1 84 ? -1.854 0.698 -12.304 1.00 94.69 84 GLN A N 1
ATOM 657 C CA . GLN A 1 84 ? -1.314 0.013 -13.481 1.00 94.69 84 GLN A CA 1
ATOM 658 C C . GLN A 1 84 ? -0.081 -0.814 -13.112 1.00 94.69 84 GLN A C 1
ATOM 660 O O . GLN A 1 84 ? 0.006 -1.967 -13.538 1.00 94.69 84 GLN A O 1
ATOM 665 N N . ILE A 1 85 ? 0.808 -0.257 -12.282 1.00 95.62 85 ILE A N 1
ATOM 666 C CA . ILE A 1 85 ? 1.995 -0.951 -11.764 1.00 95.62 85 ILE A CA 1
ATOM 667 C C . ILE A 1 85 ? 1.570 -2.174 -10.943 1.00 95.62 85 ILE A C 1
ATOM 669 O O . ILE A 1 85 ? 1.940 -3.300 -11.278 1.00 95.62 85 ILE A O 1
ATOM 673 N N . TYR A 1 86 ? 0.695 -1.981 -9.951 1.00 95.56 86 TYR A N 1
ATOM 674 C CA . TYR A 1 86 ? 0.138 -3.061 -9.135 1.00 95.56 86 TYR A CA 1
ATOM 675 C C . TYR A 1 86 ? -0.506 -4.153 -9.996 1.00 95.56 86 TYR A C 1
ATOM 677 O O . TYR A 1 86 ? -0.191 -5.326 -9.832 1.00 95.56 86 TYR A O 1
ATOM 685 N N . ASN A 1 87 ? -1.387 -3.798 -10.940 1.00 94.62 87 ASN A N 1
ATOM 686 C CA . ASN A 1 87 ? -2.086 -4.797 -11.756 1.00 94.62 87 ASN A CA 1
ATOM 687 C C . ASN A 1 87 ? -1.116 -5.613 -12.630 1.00 94.62 87 ASN A C 1
ATOM 689 O O . ASN A 1 87 ? -1.375 -6.791 -12.888 1.00 94.62 87 ASN A O 1
ATOM 693 N N . ALA A 1 88 ? -0.024 -5.004 -13.105 1.00 95.00 88 ALA A N 1
ATOM 694 C CA . ALA A 1 88 ? 1.005 -5.713 -13.859 1.00 95.00 88 ALA A CA 1
ATOM 695 C C . ALA A 1 88 ? 1.722 -6.746 -12.975 1.00 95.00 88 ALA A C 1
ATOM 697 O O . ALA A 1 88 ? 1.820 -7.912 -13.362 1.00 95.00 88 ALA A O 1
ATOM 698 N N . ILE A 1 89 ? 2.133 -6.343 -11.770 1.00 95.12 89 ILE A N 1
ATOM 699 C CA . ILE A 1 89 ? 2.860 -7.200 -10.825 1.00 95.12 89 ILE A CA 1
ATOM 700 C C . ILE A 1 89 ? 1.952 -8.290 -10.241 1.00 95.12 89 ILE A C 1
ATOM 702 O O . ILE A 1 89 ? 2.290 -9.472 -10.295 1.00 95.12 89 ILE A O 1
ATOM 706 N N . ALA A 1 90 ? 0.752 -7.933 -9.779 1.00 94.81 90 ALA A N 1
ATOM 707 C CA . ALA A 1 90 ? -0.226 -8.883 -9.253 1.00 94.81 90 ALA A CA 1
ATOM 708 C C . ALA A 1 90 ? -0.552 -9.972 -10.283 1.00 94.81 90 ALA A C 1
ATOM 710 O O . ALA A 1 90 ? -0.562 -11.160 -9.959 1.00 94.81 90 ALA A O 1
ATOM 711 N N . LYS A 1 91 ? -0.741 -9.599 -11.556 1.00 92.88 91 LYS A N 1
ATOM 712 C CA . LYS A 1 91 ? -0.990 -10.587 -12.609 1.00 92.88 91 LYS A CA 1
ATOM 713 C C . LYS A 1 91 ? 0.234 -11.465 -12.887 1.00 92.88 91 LYS A C 1
ATOM 715 O O . LYS A 1 91 ? 0.051 -12.664 -13.096 1.00 92.88 91 LYS A O 1
ATOM 720 N N . ALA A 1 92 ? 1.452 -10.919 -12.834 1.00 91.81 92 ALA A N 1
ATOM 721 C CA . ALA A 1 92 ? 2.683 -11.708 -12.942 1.00 91.81 92 ALA A CA 1
ATOM 722 C C . ALA A 1 92 ? 2.815 -12.738 -11.803 1.00 91.81 92 ALA A C 1
ATOM 724 O O . ALA A 1 92 ? 3.239 -13.867 -12.048 1.00 91.81 92 ALA A O 1
ATOM 725 N N . ARG A 1 93 ? 2.354 -12.394 -10.593 1.00 90.44 93 ARG A N 1
ATOM 726 C CA . ARG A 1 93 ? 2.258 -13.307 -9.439 1.00 90.44 93 ARG A CA 1
ATOM 727 C C . ARG A 1 93 ? 1.050 -14.251 -9.472 1.00 90.44 93 ARG A C 1
ATOM 729 O O . ARG A 1 93 ? 0.896 -15.083 -8.581 1.00 90.44 93 ARG A O 1
ATOM 736 N N . GLY A 1 94 ? 0.174 -14.142 -10.472 1.00 91.94 94 GLY A N 1
ATOM 737 C CA . GLY A 1 94 ? -1.069 -14.915 -10.536 1.00 91.94 94 GLY A CA 1
ATOM 738 C C . GLY A 1 94 ? -2.092 -14.537 -9.458 1.00 91.94 94 GLY A C 1
ATOM 739 O O . GLY A 1 94 ? -3.011 -15.311 -9.192 1.00 91.94 94 GLY A O 1
ATOM 740 N N . TRP A 1 95 ? -1.940 -13.363 -8.848 1.00 92.12 95 TRP A N 1
ATOM 741 C CA . TRP A 1 95 ? -2.860 -12.820 -7.861 1.00 92.12 95 TRP A CA 1
ATOM 742 C C . TRP A 1 95 ? -4.100 -12.228 -8.505 1.00 92.12 95 TRP A C 1
ATOM 744 O O . TRP A 1 95 ? -4.049 -11.591 -9.562 1.00 92.12 95 TRP A O 1
ATOM 754 N N . LYS A 1 96 ? -5.229 -12.420 -7.829 1.00 91.94 96 LYS A N 1
ATOM 755 C CA . LYS A 1 96 ? -6.509 -11.864 -8.236 1.00 91.94 96 LYS A CA 1
ATOM 756 C C . LYS A 1 96 ? -6.925 -10.786 -7.257 1.00 91.94 96 LYS A C 1
ATOM 758 O O . LYS A 1 96 ? -6.810 -10.937 -6.046 1.00 91.94 96 LYS A O 1
ATOM 763 N N . ARG A 1 97 ? -7.483 -9.712 -7.799 1.00 91.25 97 ARG A N 1
ATOM 764 C CA . ARG A 1 97 ? -8.037 -8.597 -7.027 1.00 91.25 97 ARG A CA 1
ATOM 765 C C . ARG A 1 97 ? -9.159 -9.039 -6.085 1.00 91.25 97 ARG A C 1
ATOM 767 O O . ARG A 1 97 ? -9.421 -8.390 -5.074 1.00 91.25 97 ARG A O 1
ATOM 774 N N . GLU A 1 98 ? -9.875 -10.101 -6.435 1.00 91.69 98 GLU A N 1
ATOM 775 C CA . GLU A 1 98 ? -10.961 -10.655 -5.627 1.00 91.69 98 GLU A CA 1
ATOM 776 C C . GLU A 1 98 ? -10.452 -11.329 -4.353 1.00 91.69 98 GLU A C 1
ATOM 778 O O . GLU A 1 98 ? -11.177 -11.339 -3.364 1.00 91.69 98 GLU A O 1
ATOM 783 N N . ASP A 1 99 ? -9.211 -11.820 -4.366 1.00 89.75 99 ASP A N 1
ATOM 784 C CA . ASP A 1 99 ? -8.581 -12.483 -3.224 1.00 89.75 99 ASP A CA 1
ATOM 785 C C . ASP A 1 99 ? -7.990 -11.477 -2.226 1.00 89.75 99 ASP A C 1
ATOM 787 O O . ASP A 1 99 ? -7.522 -11.884 -1.173 1.00 89.75 99 ASP A O 1
ATOM 791 N N . LEU A 1 100 ? -8.007 -10.180 -2.548 1.00 94.44 100 LEU A N 1
ATOM 792 C CA . LEU A 1 100 ? -7.474 -9.106 -1.719 1.00 94.44 100 LEU A CA 1
ATOM 793 C C . LEU A 1 100 ? -8.533 -8.606 -0.733 1.00 94.44 100 LEU A C 1
ATOM 795 O O . LEU A 1 100 ? -9.566 -8.090 -1.153 1.00 94.44 100 LEU A O 1
ATOM 799 N N . GLU A 1 101 ? -8.261 -8.703 0.561 1.00 96.12 101 GLU A N 1
ATOM 800 C CA . GLU A 1 101 ? -9.101 -8.165 1.640 1.00 96.12 101 GLU A CA 1
ATOM 801 C C . GLU A 1 101 ? -8.489 -6.913 2.268 1.00 96.12 101 GLU A C 1
ATOM 803 O O . GLU A 1 101 ? -9.220 -6.093 2.813 1.00 96.12 101 GLU A O 1
ATOM 808 N N . TRP A 1 102 ? -7.174 -6.727 2.142 1.00 97.06 102 TRP A N 1
ATOM 809 C CA . TRP A 1 102 ? -6.466 -5.615 2.763 1.00 97.06 102 TRP A CA 1
ATOM 810 C C . TRP A 1 102 ? -5.484 -4.939 1.808 1.00 97.06 102 TRP A C 1
ATOM 812 O O . TRP A 1 102 ? -4.755 -5.586 1.058 1.00 97.06 102 TRP A O 1
ATOM 822 N N . VAL A 1 103 ? -5.443 -3.613 1.858 1.00 97.50 103 VAL A N 1
ATOM 823 C CA . VAL A 1 103 ? -4.400 -2.803 1.221 1.00 97.50 103 VAL A CA 1
ATOM 824 C C . VAL A 1 103 ? -3.759 -1.950 2.302 1.00 97.50 103 VAL A C 1
ATOM 826 O O . VAL A 1 103 ? -4.453 -1.180 2.958 1.00 97.50 103 VAL A O 1
ATOM 829 N N . VAL A 1 104 ? -2.455 -2.082 2.495 1.00 97.25 104 VAL A N 1
ATOM 830 C CA . VAL A 1 104 ? -1.698 -1.362 3.521 1.00 97.25 104 VAL A CA 1
ATOM 831 C C . VAL A 1 104 ? -0.792 -0.346 2.846 1.00 97.25 104 VAL A C 1
ATOM 833 O O . VAL A 1 104 ? -0.059 -0.698 1.928 1.00 97.25 104 VAL A O 1
ATOM 836 N N . PHE A 1 105 ? -0.841 0.902 3.299 1.00 96.62 105 PHE A N 1
ATOM 837 C CA . PHE A 1 105 ? 0.084 1.958 2.898 1.00 96.62 105 PHE A CA 1
ATOM 838 C C . PHE A 1 105 ? 0.933 2.371 4.089 1.00 96.62 105 PHE A C 1
ATOM 840 O O . PHE A 1 105 ? 0.384 2.777 5.115 1.00 96.62 105 PHE A O 1
ATOM 847 N N . GLU A 1 106 ? 2.249 2.313 3.928 1.00 94.56 106 GLU A N 1
ATOM 848 C CA . GLU A 1 106 ? 3.174 2.978 4.844 1.00 94.56 106 GLU A CA 1
ATOM 849 C C . GLU A 1 106 ? 3.257 4.468 4.501 1.00 94.56 106 GLU A C 1
ATOM 851 O O . GLU A 1 106 ? 3.326 4.836 3.327 1.00 94.56 106 GLU A O 1
ATOM 856 N N . THR A 1 107 ? 3.221 5.331 5.517 1.00 91.56 107 THR A N 1
ATOM 857 C CA . THR A 1 107 ? 3.075 6.783 5.320 1.00 91.56 107 THR A CA 1
ATOM 858 C C . THR A 1 107 ? 4.336 7.573 5.661 1.00 91.56 107 THR A C 1
ATOM 860 O O . THR A 1 107 ? 4.230 8.772 5.890 1.00 91.56 107 THR A O 1
ATOM 863 N N . SER A 1 108 ? 5.510 6.933 5.729 1.00 86.62 108 SER A N 1
ATOM 864 C CA . SER A 1 108 ? 6.773 7.557 6.172 1.00 86.62 108 SER A CA 1
ATOM 865 C C . SER A 1 108 ? 7.150 8.831 5.415 1.00 86.62 108 SER A C 1
ATOM 867 O O . SER A 1 108 ? 7.780 9.710 5.994 1.00 86.62 108 SER A O 1
ATOM 869 N N . ASP A 1 109 ? 6.736 8.934 4.152 1.00 84.31 109 ASP A N 1
ATOM 870 C CA . ASP A 1 109 ? 7.147 10.000 3.234 1.00 84.31 109 ASP A CA 1
ATOM 871 C C . ASP A 1 109 ? 5.967 10.883 2.769 1.00 84.31 109 ASP A C 1
ATOM 873 O O . ASP A 1 109 ? 6.125 11.757 1.918 1.00 84.31 109 ASP A O 1
ATOM 877 N N . ASP A 1 110 ? 4.768 10.693 3.338 1.00 88.81 110 ASP A N 1
ATOM 878 C CA . ASP A 1 110 ? 3.563 11.477 3.022 1.00 88.81 110 ASP A CA 1
ATOM 879 C C . ASP A 1 110 ? 3.196 12.403 4.189 1.00 88.81 110 ASP A C 1
ATOM 881 O O . ASP A 1 110 ? 2.317 12.105 5.003 1.00 88.81 110 ASP A O 1
ATOM 885 N N . GLN A 1 111 ? 3.882 13.548 4.262 1.00 91.94 111 GLN A N 1
ATOM 886 C CA . GLN A 1 111 ? 3.722 14.535 5.336 1.00 91.94 111 GLN A CA 1
ATOM 887 C C . GLN A 1 111 ? 2.251 14.950 5.575 1.00 91.94 111 GLN A C 1
ATOM 889 O O . GLN A 1 111 ? 1.822 14.921 6.731 1.00 91.94 111 GLN A O 1
ATOM 894 N N . PRO A 1 112 ? 1.438 15.287 4.548 1.00 93.75 112 PRO A N 1
ATOM 895 C CA . PRO A 1 112 ? 0.010 15.546 4.744 1.00 93.75 112 PRO A CA 1
ATOM 896 C C . PRO A 1 112 ? -0.754 14.391 5.405 1.00 93.75 112 PRO A C 1
ATOM 898 O O . PRO A 1 112 ? -1.606 14.626 6.264 1.00 93.75 112 PRO A O 1
ATOM 901 N N . THR A 1 113 ? -0.466 13.145 5.021 1.00 93.31 113 THR A N 1
ATOM 902 C CA . THR A 1 113 ? -1.110 11.972 5.627 1.00 93.31 113 THR A CA 1
ATOM 903 C C . THR A 1 113 ? -0.627 11.738 7.061 1.00 93.31 113 THR A C 1
ATOM 905 O O . THR A 1 113 ? -1.444 11.415 7.924 1.00 93.31 113 THR A O 1
ATOM 908 N N . MET A 1 114 ? 0.657 11.958 7.355 1.00 94.38 114 MET A N 1
ATOM 909 C CA . MET A 1 114 ? 1.198 11.870 8.719 1.00 94.38 114 MET A CA 1
ATOM 910 C C . MET A 1 114 ? 0.560 12.900 9.660 1.00 94.38 114 MET A C 1
ATOM 912 O O . MET A 1 114 ? 0.179 12.565 10.783 1.00 94.38 114 MET A O 1
ATOM 916 N N . GLU A 1 115 ? 0.397 14.145 9.203 1.00 96.25 115 GLU A N 1
ATOM 917 C CA . GLU A 1 115 ? -0.288 15.198 9.964 1.00 96.25 115 GLU A CA 1
ATOM 918 C C . GLU A 1 115 ? -1.742 14.814 10.257 1.00 96.25 115 GLU A C 1
ATOM 920 O O . GLU A 1 115 ? -2.180 14.901 11.405 1.00 96.25 115 GLU A O 1
ATOM 925 N N . LEU A 1 116 ? -2.456 14.287 9.257 1.00 97.31 116 LEU A N 1
ATOM 926 C CA . LEU A 1 116 ? -3.821 13.789 9.426 1.00 97.31 116 LEU A CA 1
ATOM 927 C C . LEU A 1 116 ? -3.906 12.656 10.465 1.00 97.31 116 LEU A C 1
ATOM 929 O O . LEU A 1 116 ? -4.786 12.671 11.326 1.00 97.31 116 LEU A O 1
ATOM 933 N N . ILE A 1 117 ? -3.001 11.675 10.408 1.00 97.25 117 ILE A N 1
ATOM 934 C CA . ILE A 1 117 ? -2.954 10.562 11.371 1.00 97.25 117 ILE A CA 1
ATOM 935 C C . ILE A 1 117 ? -2.713 11.081 12.794 1.00 97.25 117 ILE A C 1
ATOM 937 O O . ILE A 1 117 ? -3.413 10.675 13.730 1.00 97.25 117 ILE A O 1
ATOM 941 N N . SER A 1 118 ? -1.766 12.008 12.952 1.00 96.75 118 SER A N 1
ATOM 942 C CA . SER A 1 118 ? -1.470 12.661 14.230 1.00 96.75 118 SER A CA 1
ATOM 943 C C . SER A 1 118 ? -2.694 13.393 14.782 1.00 96.75 118 SER A C 1
ATOM 945 O O . SER A 1 118 ? -3.060 13.203 15.945 1.00 96.75 118 SER A O 1
ATOM 947 N N . ASP A 1 119 ? -3.390 14.167 13.948 1.00 97.88 119 ASP A N 1
ATOM 948 C CA . ASP A 1 119 ? -4.598 14.895 14.341 1.00 97.88 119 ASP A CA 1
ATOM 949 C C . ASP A 1 119 ? -5.718 13.949 14.794 1.00 97.88 119 ASP A C 1
ATOM 951 O O . ASP A 1 119 ? -6.332 14.174 15.843 1.00 97.88 119 ASP A O 1
ATOM 955 N N . ILE A 1 120 ? -5.946 12.848 14.071 1.00 97.75 120 ILE A N 1
ATOM 956 C CA . ILE A 1 120 ? -6.936 11.829 14.448 1.00 97.75 120 ILE A CA 1
ATOM 957 C C . ILE A 1 120 ? -6.610 11.236 15.826 1.00 97.75 120 ILE A C 1
ATOM 959 O O . ILE A 1 120 ? -7.492 11.161 16.691 1.00 97.75 120 ILE A O 1
ATOM 963 N N . ARG A 1 121 ? -5.351 10.850 16.071 1.00 97.50 121 ARG A N 1
ATOM 964 C CA . ARG A 1 121 ? -4.926 10.298 17.369 1.00 97.50 121 ARG A CA 1
ATOM 965 C C . ARG A 1 121 ? -5.057 11.316 18.497 1.00 97.50 121 ARG A C 1
ATOM 967 O O . ARG A 1 121 ? -5.647 11.002 19.534 1.00 97.50 121 ARG A O 1
ATOM 974 N N . ASN A 1 122 ? -4.607 12.549 18.278 1.00 97.50 122 ASN A N 1
ATOM 975 C CA . ASN A 1 122 ? -4.694 13.633 19.258 1.00 97.50 122 ASN A CA 1
ATOM 976 C C . ASN A 1 122 ? -6.147 13.946 19.638 1.00 97.50 122 ASN A C 1
ATOM 978 O O . ASN A 1 122 ? -6.473 14.068 20.823 1.00 97.50 122 ASN A O 1
ATOM 982 N N . ASN A 1 123 ? -7.045 14.009 18.652 1.00 97.50 123 ASN A N 1
ATOM 983 C CA . ASN A 1 123 ? -8.472 14.253 18.873 1.00 97.50 123 ASN A CA 1
ATOM 984 C C . ASN A 1 123 ? -9.133 13.136 19.692 1.00 97.50 123 ASN A C 1
ATOM 986 O O . ASN A 1 123 ? -10.018 13.403 20.513 1.00 97.50 123 ASN A O 1
ATOM 990 N N . ARG A 1 124 ? -8.676 11.892 19.512 1.00 96.75 124 ARG A N 1
ATOM 991 C CA . ARG A 1 124 ? -9.131 10.720 20.274 1.00 96.75 124 ARG A CA 1
ATOM 992 C C . ARG A 1 124 ? -8.379 10.512 21.596 1.00 96.75 124 ARG A C 1
ATOM 994 O O . ARG A 1 124 ? -8.814 9.683 22.391 1.00 96.75 124 ARG A O 1
ATOM 1001 N N . LYS A 1 125 ? -7.337 11.310 21.874 1.00 97.75 125 LYS A N 1
ATOM 1002 C CA . LYS A 1 125 ? -6.438 11.206 23.042 1.00 97.75 125 LYS A CA 1
ATOM 1003 C C . LYS A 1 125 ? -5.747 9.844 23.140 1.00 97.75 125 LYS A C 1
ATOM 1005 O O . LYS A 1 125 ? -5.669 9.278 24.229 1.00 97.75 125 LYS A O 1
ATOM 1010 N N . LEU A 1 126 ? -5.304 9.344 21.995 1.00 96.56 126 LEU A N 1
ATOM 1011 C CA . LEU A 1 126 ? -4.614 8.068 21.865 1.00 96.56 126 LEU A CA 1
ATOM 1012 C C . LEU A 1 126 ? -3.095 8.267 21.861 1.00 96.56 126 LEU A C 1
ATOM 1014 O O . LEU A 1 126 ? -2.605 9.317 21.436 1.00 96.56 126 LEU A O 1
ATOM 1018 N N . ASP A 1 127 ? -2.369 7.258 22.331 1.00 96.44 127 ASP A N 1
ATOM 1019 C CA . ASP A 1 127 ? -0.913 7.161 22.220 1.00 96.44 127 ASP A CA 1
ATOM 1020 C C . ASP A 1 127 ? -0.480 6.947 20.754 1.00 96.44 127 ASP A C 1
ATOM 1022 O O . ASP A 1 127 ? -1.282 6.561 19.895 1.00 96.44 127 ASP A O 1
ATOM 1026 N N . SER A 1 128 ? 0.798 7.192 20.445 1.00 93.31 128 SER A N 1
ATOM 1027 C CA . SER A 1 128 ? 1.334 6.996 19.097 1.00 93.31 128 SER A CA 1
ATOM 1028 C C . SER A 1 128 ? 1.331 5.531 18.668 1.00 93.31 128 SER A C 1
ATOM 1030 O O . SER A 1 128 ? 1.358 5.274 17.472 1.00 93.31 128 SER A O 1
ATOM 1032 N N . MET A 1 129 ? 1.281 4.571 19.591 1.00 94.06 129 MET A N 1
ATOM 1033 C CA . MET A 1 129 ? 1.204 3.147 19.238 1.00 94.06 129 MET A CA 1
ATOM 1034 C C . MET A 1 129 ? -0.226 2.595 19.214 1.00 94.06 129 MET A C 1
ATOM 1036 O O . MET A 1 129 ? -0.448 1.501 18.709 1.00 94.06 129 MET A O 1
ATOM 1040 N N . GLU A 1 130 ? -1.219 3.337 19.709 1.00 94.38 130 GLU A N 1
ATOM 1041 C CA . GLU A 1 130 ? -2.598 2.846 19.744 1.00 94.38 130 GLU A CA 1
ATOM 1042 C C . GLU A 1 130 ? -3.238 2.806 18.344 1.00 94.38 130 GLU A C 1
ATOM 1044 O O . GLU A 1 130 ? -3.021 3.676 17.484 1.00 94.38 130 GLU A O 1
ATOM 1049 N N . HIS A 1 131 ? -4.046 1.765 18.128 1.00 94.00 131 HIS A N 1
ATOM 1050 C CA . HIS A 1 131 ? -4.761 1.508 16.882 1.00 94.00 131 HIS A CA 1
ATOM 1051 C C . HIS A 1 131 ? -6.064 2.314 16.797 1.00 94.00 131 HIS A C 1
ATOM 1053 O O . HIS A 1 131 ? -6.763 2.530 17.791 1.00 94.00 131 HIS A O 1
ATOM 1059 N N . VAL A 1 132 ? -6.426 2.739 15.584 1.00 96.44 132 VAL A N 1
ATOM 1060 C CA . VAL A 1 132 ? -7.660 3.492 15.323 1.00 96.44 132 VAL A CA 1
ATOM 1061 C C . VAL A 1 132 ? -8.480 2.806 14.241 1.00 96.44 132 VAL A C 1
ATOM 1063 O O . VAL A 1 132 ? -8.121 2.851 13.070 1.00 96.44 132 VAL A O 1
ATOM 1066 N N . SER A 1 133 ? -9.624 2.237 14.620 1.00 97.12 133 SER A N 1
ATOM 1067 C CA . SER A 1 133 ? -10.618 1.713 13.675 1.00 97.12 133 SER A CA 1
ATOM 1068 C C . SER A 1 133 ? -11.611 2.819 13.284 1.00 97.12 133 SER A C 1
ATOM 1070 O O . SER A 1 133 ? -12.180 3.521 14.137 1.00 97.12 133 SER A O 1
ATOM 1072 N N . ILE A 1 134 ? -11.794 3.023 11.979 1.00 97.44 134 ILE A N 1
ATOM 1073 C CA . ILE A 1 134 ? -12.638 4.067 11.389 1.00 97.44 134 ILE A CA 1
ATOM 1074 C C . ILE A 1 134 ? -13.568 3.419 10.364 1.00 97.44 134 ILE A C 1
ATOM 1076 O O . ILE A 1 134 ? -13.143 2.873 9.350 1.00 97.44 134 ILE A O 1
ATOM 1080 N N . LYS A 1 135 ? -14.872 3.517 10.627 1.00 96.69 135 LYS A N 1
ATOM 1081 C CA . LYS A 1 135 ? -15.947 2.993 9.767 1.00 96.69 135 LYS A CA 1
ATOM 1082 C C . LYS A 1 135 ? -16.720 4.121 9.075 1.00 96.69 135 LYS A C 1
ATOM 1084 O O . LYS A 1 135 ? -16.747 5.233 9.622 1.00 96.69 135 LYS A O 1
ATOM 1089 N N . PRO A 1 136 ? -17.401 3.860 7.943 1.00 96.88 136 PRO A N 1
ATOM 1090 C CA . PRO A 1 136 ? -18.265 4.830 7.285 1.00 96.88 136 PRO A CA 1
ATOM 1091 C C . PRO A 1 136 ? -19.234 5.491 8.268 1.00 96.88 136 PRO A C 1
ATOM 1093 O O . PRO A 1 136 ? -19.901 4.820 9.054 1.00 96.88 136 PRO A O 1
AT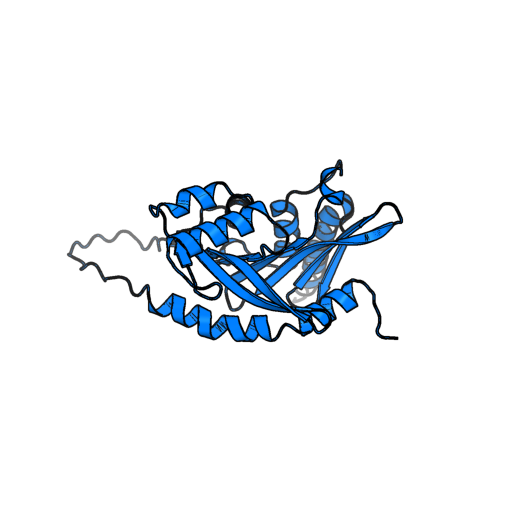OM 1096 N N . GLY A 1 137 ? -19.301 6.822 8.227 1.00 96.00 137 GLY A N 1
ATOM 1097 C CA . GLY A 1 137 ? -20.114 7.627 9.144 1.00 96.00 137 GLY A CA 1
ATOM 1098 C C . GLY A 1 137 ? -19.359 8.193 10.352 1.00 96.00 137 GLY A C 1
ATOM 1099 O O . GLY A 1 137 ? -19.879 9.109 10.987 1.00 96.00 137 GLY A O 1
ATOM 1100 N N . ASN A 1 138 ? -18.135 7.729 10.643 1.00 96.56 138 ASN A N 1
ATOM 1101 C CA . ASN A 1 138 ? -17.241 8.434 11.570 1.00 96.56 138 ASN A CA 1
ATOM 1102 C C . ASN A 1 138 ? -16.824 9.796 10.993 1.00 96.56 138 ASN A C 1
ATOM 1104 O O . ASN A 1 138 ? -16.698 9.934 9.778 1.00 96.56 138 ASN A O 1
ATOM 1108 N N . ALA A 1 139 ? -16.583 10.790 11.854 1.00 95.62 139 ALA A N 1
ATOM 1109 C CA . ALA A 1 139 ? -16.146 12.123 11.421 1.00 95.62 139 ALA A CA 1
ATOM 1110 C C . ALA A 1 139 ? -14.835 12.050 10.612 1.00 95.62 139 ALA A C 1
ATOM 1112 O O . ALA A 1 139 ? -14.779 12.542 9.484 1.00 95.62 139 ALA A O 1
ATOM 1113 N N . ASP A 1 140 ? -13.865 11.301 11.137 1.00 97.50 140 ASP A N 1
ATOM 1114 C CA . ASP A 1 140 ? -12.534 11.089 10.553 1.00 97.50 140 ASP A CA 1
ATOM 1115 C C . ASP A 1 140 ? -12.582 10.376 9.186 1.00 97.50 140 ASP A C 1
ATOM 1117 O O . ASP A 1 140 ? -11.674 10.511 8.369 1.00 97.50 140 ASP A O 1
ATOM 1121 N N . TRP A 1 141 ? -13.670 9.651 8.882 1.00 97.31 141 TRP A N 1
ATOM 1122 C CA . TRP A 1 141 ? -13.828 8.954 7.598 1.00 97.31 141 TRP A CA 1
ATOM 1123 C C . TRP A 1 141 ? -13.719 9.916 6.416 1.00 97.31 141 TRP A C 1
ATOM 1125 O O . TRP A 1 141 ? -13.099 9.605 5.403 1.00 97.31 141 TRP A O 1
ATOM 1135 N N . LYS A 1 142 ? -14.345 11.093 6.530 1.00 95.69 142 LYS A N 1
ATOM 1136 C CA . LYS A 1 142 ? -14.371 12.077 5.444 1.00 95.69 142 LYS A CA 1
ATOM 1137 C C . LYS A 1 142 ? -12.991 12.685 5.196 1.00 95.69 142 LYS A C 1
ATOM 1139 O O . LYS A 1 142 ? -12.703 13.060 4.062 1.00 95.69 142 LYS A O 1
ATOM 1144 N N . GLU A 1 143 ? -12.179 12.789 6.240 1.00 95.31 143 GLU A N 1
ATOM 1145 C CA . GLU A 1 143 ? -10.829 13.337 6.160 1.00 95.31 143 GLU A CA 1
ATOM 1146 C C . GLU A 1 143 ? -9.918 12.361 5.408 1.00 95.31 143 GLU A C 1
ATOM 1148 O O . GLU A 1 143 ? -9.291 12.750 4.424 1.00 95.31 143 GLU A O 1
ATOM 1153 N N . ILE A 1 144 ? -9.967 11.068 5.754 1.00 96.19 144 ILE A N 1
ATOM 1154 C CA . ILE A 1 144 ? -9.182 10.034 5.059 1.00 96.19 144 ILE A CA 1
ATOM 1155 C C . ILE A 1 144 ? -9.705 9.768 3.643 1.00 96.19 144 ILE A C 1
ATOM 1157 O O . ILE A 1 144 ? -8.919 9.527 2.735 1.00 96.19 144 ILE A O 1
ATOM 1161 N N . PHE A 1 145 ? -11.016 9.863 3.404 1.00 94.38 145 PHE A N 1
ATOM 1162 C CA . PHE A 1 145 ? -11.606 9.675 2.070 1.00 94.38 145 PHE A CA 1
ATOM 1163 C C . PHE A 1 145 ? -10.961 10.565 0.988 1.00 94.38 145 PHE A C 1
ATOM 1165 O O . PHE A 1 145 ? -10.936 10.203 -0.189 1.00 94.38 145 PHE A O 1
ATOM 1172 N N . GLY A 1 146 ? -10.459 11.743 1.375 1.00 91.50 146 GLY A N 1
ATOM 1173 C CA . GLY A 1 146 ? -9.811 12.691 0.471 1.00 91.50 146 GLY A CA 1
ATOM 1174 C C . GLY A 1 146 ? -8.339 12.403 0.165 1.00 91.50 146 GLY A C 1
ATOM 1175 O O . GLY A 1 146 ? -7.786 13.088 -0.695 1.00 91.50 146 GLY A O 1
ATOM 1176 N N . THR A 1 147 ? -7.702 11.439 0.835 1.00 94.06 147 THR A N 1
ATOM 1177 C CA . THR A 1 147 ? -6.263 11.181 0.679 1.00 94.06 147 THR A CA 1
ATOM 1178 C C . THR A 1 147 ? -5.956 10.378 -0.582 1.00 94.06 147 THR A C 1
ATOM 1180 O O . THR A 1 147 ? -6.798 9.646 -1.114 1.00 94.06 147 THR A O 1
ATOM 1183 N N . ASN A 1 148 ? -4.716 10.501 -1.064 1.00 93.25 148 ASN A N 1
ATOM 1184 C CA . ASN A 1 148 ? -4.235 9.727 -2.206 1.00 93.25 148 ASN A CA 1
ATOM 1185 C C . ASN A 1 148 ? -4.272 8.220 -1.897 1.00 93.25 148 ASN 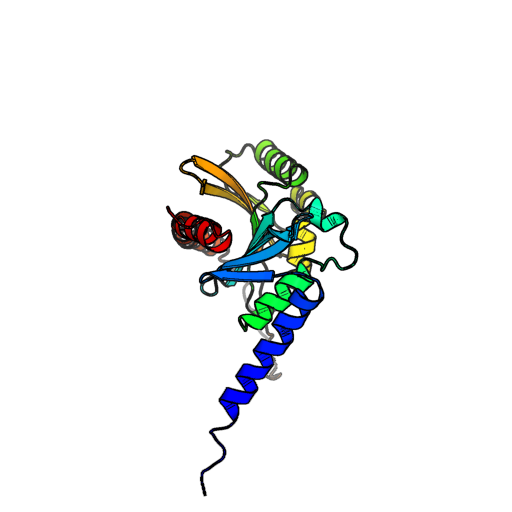A C 1
ATOM 1187 O O . ASN A 1 148 ? -4.795 7.440 -2.690 1.00 93.25 148 ASN A O 1
ATOM 1191 N N . SER A 1 149 ? -3.840 7.824 -0.696 1.00 94.88 149 SER A N 1
ATOM 1192 C CA . SER A 1 149 ? -3.830 6.426 -0.249 1.00 94.88 149 SER A CA 1
ATOM 1193 C C . SER A 1 149 ? -5.224 5.793 -0.284 1.00 94.88 149 SER A C 1
ATOM 1195 O O . SER A 1 149 ? -5.376 4.679 -0.784 1.00 94.88 149 SER A O 1
ATOM 1197 N N . PHE A 1 150 ? -6.272 6.512 0.145 1.00 96.44 150 PHE A N 1
ATOM 1198 C CA . PHE A 1 150 ? -7.649 6.010 0.054 1.00 96.44 150 PHE A CA 1
ATOM 1199 C C . PHE A 1 150 ? -8.074 5.775 -1.402 1.00 96.44 150 PHE A C 1
ATOM 1201 O O . PHE A 1 150 ? -8.633 4.727 -1.739 1.00 96.44 150 PHE A O 1
ATOM 1208 N N . GLN A 1 151 ? -7.810 6.747 -2.281 1.00 95.88 151 GLN A N 1
ATOM 1209 C CA . GLN A 1 151 ? -8.171 6.650 -3.697 1.00 95.88 151 GLN A CA 1
ATOM 1210 C C . GLN A 1 151 ? -7.434 5.494 -4.379 1.00 95.88 151 GLN A C 1
ATOM 1212 O O . GLN A 1 151 ? -8.052 4.715 -5.107 1.00 95.88 151 GLN A O 1
ATOM 1217 N N . GLN A 1 152 ? -6.140 5.341 -4.101 1.00 95.19 152 GLN A N 1
ATOM 1218 C CA . GLN A 1 152 ? -5.318 4.265 -4.641 1.00 95.19 152 GLN A CA 1
ATOM 1219 C C . GLN A 1 152 ? -5.771 2.893 -4.136 1.00 95.19 152 GLN A C 1
ATOM 1221 O O . GLN A 1 152 ? -5.953 1.990 -4.954 1.00 95.19 152 GLN A O 1
ATOM 1226 N N . ALA A 1 153 ? -6.044 2.744 -2.835 1.00 96.75 153 ALA A N 1
ATOM 1227 C CA . ALA A 1 153 ? -6.587 1.508 -2.269 1.00 96.75 153 ALA A CA 1
ATOM 1228 C C . ALA A 1 153 ? -7.891 1.099 -2.973 1.00 96.75 153 ALA A C 1
ATOM 1230 O O . ALA A 1 153 ? -8.047 -0.043 -3.416 1.00 96.75 153 ALA A O 1
ATOM 1231 N N . ALA A 1 154 ? -8.804 2.059 -3.155 1.00 96.31 154 ALA A N 1
ATOM 1232 C CA . ALA A 1 154 ? -10.074 1.821 -3.827 1.00 96.31 154 ALA A CA 1
ATOM 1233 C C . ALA A 1 154 ? -9.902 1.451 -5.311 1.00 96.31 154 ALA A C 1
ATOM 1235 O O . ALA A 1 154 ? -10.621 0.589 -5.820 1.00 96.31 154 ALA A O 1
ATOM 1236 N N . MET A 1 155 ? -8.937 2.051 -6.016 1.00 95.62 155 MET A N 1
ATOM 1237 C CA . MET A 1 155 ? -8.616 1.689 -7.404 1.00 95.62 155 MET A CA 1
ATOM 1238 C C . MET A 1 155 ? -8.007 0.287 -7.518 1.00 95.62 155 MET A C 1
ATOM 1240 O O . MET A 1 155 ? -8.358 -0.460 -8.435 1.00 95.62 155 MET A O 1
ATOM 1244 N N . ILE A 1 156 ? -7.119 -0.077 -6.590 1.00 95.38 156 ILE A N 1
ATOM 1245 C CA . ILE A 1 156 ? -6.473 -1.393 -6.527 1.00 95.38 156 ILE A CA 1
ATOM 1246 C C . ILE A 1 156 ? -7.518 -2.491 -6.331 1.00 95.38 156 ILE A C 1
ATOM 1248 O O . ILE A 1 156 ? -7.547 -3.451 -7.107 1.00 95.38 156 ILE A O 1
ATOM 1252 N N . LYS A 1 157 ? -8.422 -2.323 -5.357 1.00 95.50 157 LYS A N 1
ATOM 1253 C CA . LYS A 1 157 ? -9.496 -3.288 -5.079 1.00 95.50 157 LYS A CA 1
ATOM 1254 C C . LYS A 1 157 ? -10.655 -3.211 -6.078 1.00 95.50 157 LYS A C 1
ATOM 1256 O O . LYS A 1 157 ? -11.34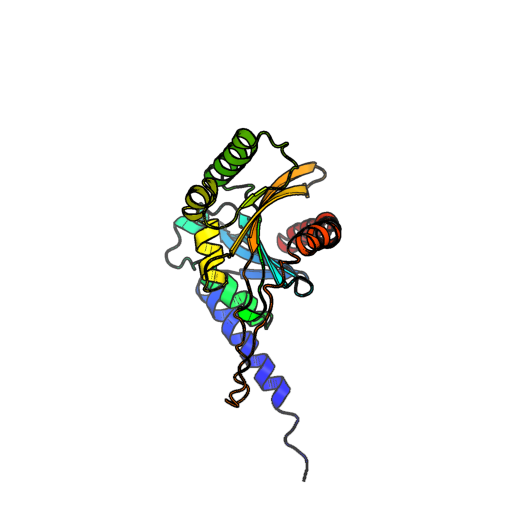6 -4.207 -6.294 1.00 95.50 157 LYS A O 1
ATOM 1261 N N . GLY A 1 158 ? -10.888 -2.055 -6.692 1.00 94.81 158 GLY A N 1
ATOM 1262 C CA . GLY A 1 158 ? -12.057 -1.791 -7.536 1.00 94.81 158 GLY A CA 1
ATOM 1263 C C . GLY A 1 158 ? -13.360 -1.550 -6.759 1.00 94.81 158 GLY A C 1
ATOM 1264 O O . GLY A 1 158 ? -14.435 -1.589 -7.356 1.00 94.81 158 GLY A O 1
ATOM 1265 N N . SER A 1 159 ? -13.282 -1.314 -5.449 1.00 95.56 159 SER A N 1
ATOM 1266 C CA . SER A 1 159 ? -14.409 -0.993 -4.564 1.00 95.56 159 SER A CA 1
ATOM 1267 C C . SER A 1 159 ? -13.945 -0.067 -3.440 1.00 95.56 159 SER A C 1
ATOM 1269 O O . SER A 1 159 ? -12.750 0.048 -3.193 1.00 95.56 159 SER A O 1
ATOM 1271 N N . SER A 1 160 ? -14.868 0.602 -2.747 1.00 96.19 160 SER A N 1
ATOM 1272 C CA . SER A 1 160 ? -14.514 1.378 -1.551 1.00 96.19 160 SER A CA 1
ATOM 1273 C C . SER A 1 160 ? -14.222 0.455 -0.364 1.00 96.19 160 SER A C 1
ATOM 1275 O O . SER A 1 160 ? -14.882 -0.583 -0.254 1.00 96.19 160 SER A O 1
ATOM 1277 N N . PRO A 1 161 ? -13.278 0.821 0.519 1.00 97.06 161 PRO A N 1
ATOM 1278 C CA . PRO A 1 161 ? -13.065 0.096 1.763 1.00 97.06 161 PRO A CA 1
ATOM 1279 C C . PRO A 1 161 ? -14.281 0.237 2.682 1.00 97.06 161 PRO A C 1
ATOM 1281 O O . PRO A 1 161 ? -15.025 1.220 2.602 1.00 97.06 161 PRO A O 1
ATOM 1284 N N . ASP A 1 162 ? -14.483 -0.740 3.557 1.00 97.25 162 ASP A N 1
ATOM 1285 C CA . ASP A 1 162 ? -15.531 -0.732 4.586 1.00 97.25 162 ASP A CA 1
ATOM 1286 C C . ASP A 1 162 ? -14.998 -0.356 5.970 1.00 97.25 162 ASP A C 1
ATOM 1288 O O . ASP A 1 162 ? -15.762 0.109 6.815 1.00 97.25 162 ASP A O 1
ATOM 1292 N N . THR A 1 163 ? -13.697 -0.536 6.189 1.00 97.31 163 THR A N 1
ATOM 1293 C CA . THR A 1 163 ? -13.016 -0.197 7.436 1.00 97.31 163 THR A CA 1
ATOM 1294 C C . THR A 1 163 ? -11.628 0.339 7.103 1.00 97.31 163 THR A C 1
ATOM 1296 O O . THR A 1 163 ? -10.953 -0.163 6.204 1.00 97.31 163 THR A O 1
ATOM 1299 N N . ILE A 1 164 ? -11.216 1.386 7.811 1.00 97.94 164 ILE A N 1
ATOM 1300 C CA . ILE A 1 164 ? -9.858 1.926 7.773 1.00 97.94 164 ILE A CA 1
ATOM 1301 C C . ILE A 1 164 ? -9.269 1.718 9.161 1.00 97.94 164 ILE A C 1
ATOM 1303 O O . ILE A 1 164 ? -9.877 2.123 10.153 1.00 97.94 164 ILE A O 1
ATOM 1307 N N . LEU A 1 165 ? -8.099 1.100 9.221 1.00 97.62 165 LEU A N 1
ATOM 1308 C CA . LEU A 1 165 ? -7.321 0.926 10.434 1.00 97.62 165 LEU A CA 1
ATOM 1309 C C . LEU A 1 165 ? -6.060 1.788 10.328 1.00 97.62 165 LEU A C 1
ATOM 1311 O O . LEU A 1 165 ? -5.302 1.671 9.368 1.00 97.62 165 LEU A O 1
ATOM 1315 N N . ILE A 1 166 ? -5.856 2.666 11.307 1.00 97.38 166 ILE A N 1
ATOM 1316 C CA . ILE A 1 166 ? -4.597 3.389 11.496 1.00 97.38 166 ILE A CA 1
ATOM 1317 C C . ILE A 1 166 ? -3.798 2.637 12.550 1.00 97.38 166 ILE A C 1
ATOM 1319 O O . ILE A 1 166 ? -4.305 2.424 13.656 1.00 97.38 166 ILE A O 1
ATOM 1323 N N . ARG A 1 167 ? -2.561 2.269 12.228 1.00 95.06 167 ARG A N 1
ATOM 1324 C CA . ARG A 1 167 ? -1.639 1.631 13.173 1.00 95.06 167 ARG A CA 1
ATOM 1325 C C . ARG A 1 167 ? -0.241 2.209 13.054 1.00 95.06 167 ARG A C 1
ATOM 1327 O O . ARG A 1 167 ? 0.075 2.866 12.069 1.00 95.06 167 ARG A O 1
ATOM 1334 N N . ALA A 1 168 ? 0.581 1.930 14.051 1.00 94.06 168 ALA A N 1
ATOM 1335 C CA . ALA A 1 168 ? 2.003 2.201 14.012 1.00 94.06 168 ALA A CA 1
ATOM 1336 C C . ALA A 1 168 ? 2.762 0.882 14.091 1.00 94.06 168 ALA A C 1
ATOM 1338 O O . ALA A 1 168 ? 2.417 0.029 14.902 1.00 94.06 168 ALA A O 1
ATOM 1339 N N . ILE A 1 169 ? 3.787 0.730 13.265 1.00 90.38 169 ILE A N 1
ATOM 1340 C CA . ILE A 1 169 ? 4.691 -0.420 13.293 1.00 90.38 169 ILE A CA 1
ATOM 1341 C C . ILE A 1 169 ? 6.112 0.057 13.579 1.00 90.38 169 ILE A C 1
ATOM 1343 O O . ILE A 1 169 ? 6.464 1.195 13.261 1.00 90.38 169 ILE A O 1
ATOM 1347 N N . GLN A 1 170 ? 6.938 -0.799 14.174 1.00 89.62 170 GLN A N 1
ATOM 1348 C CA . GLN A 1 170 ? 8.368 -0.529 14.297 1.00 89.62 170 GLN A CA 1
ATOM 1349 C C . GLN A 1 170 ? 9.094 -1.097 13.080 1.00 89.62 170 GLN A C 1
ATOM 1351 O O . GLN A 1 170 ? 8.946 -2.266 12.738 1.00 89.62 170 GLN A O 1
ATOM 1356 N N . ARG A 1 171 ? 9.897 -0.264 12.422 1.00 83.25 171 ARG A N 1
ATOM 1357 C CA . ARG A 1 171 ? 10.815 -0.681 11.364 1.00 83.25 171 ARG A CA 1
ATOM 1358 C C . ARG A 1 171 ? 12.236 -0.505 11.853 1.00 83.25 171 ARG A C 1
ATOM 1360 O O . ARG A 1 171 ? 12.548 0.499 12.486 1.00 83.25 171 ARG A O 1
ATOM 1367 N N . THR A 1 172 ? 13.090 -1.472 11.548 1.00 80.75 172 THR A N 1
ATOM 1368 C CA . THR A 1 172 ? 14.532 -1.338 11.745 1.00 80.75 172 THR A CA 1
ATOM 1369 C C . THR A 1 172 ? 15.191 -1.248 10.378 1.00 80.75 172 THR A C 1
ATOM 1371 O O . THR A 1 172 ? 14.974 -2.113 9.539 1.00 80.75 172 THR A O 1
ATOM 1374 N N . MET A 1 173 ? 15.953 -0.181 10.144 1.00 76.00 173 MET A N 1
ATOM 1375 C CA . MET A 1 173 ? 16.721 0.031 8.918 1.00 76.00 173 MET A CA 1
ATOM 1376 C C . MET A 1 173 ? 18.068 0.641 9.294 1.00 76.00 173 MET A C 1
ATOM 1378 O O . MET A 1 173 ? 18.115 1.598 10.068 1.00 76.00 173 MET A O 1
ATOM 1382 N N . LEU A 1 174 ? 19.163 0.101 8.758 1.00 81.44 174 LEU A N 1
ATOM 1383 C CA . LEU A 1 174 ? 20.530 0.554 9.036 1.00 81.44 174 LEU A CA 1
ATOM 1384 C C . LEU A 1 174 ? 20.822 0.629 10.545 1.00 81.44 174 LEU A C 1
ATOM 1386 O O . LEU A 1 174 ? 21.358 1.622 11.033 1.00 81.44 174 LEU A O 1
ATOM 1390 N N . GLU A 1 175 ? 20.422 -0.411 11.287 1.00 85.75 175 GLU A N 1
ATOM 1391 C CA . GLU A 1 175 ? 20.550 -0.502 12.756 1.00 85.75 175 GLU A CA 1
ATOM 1392 C C . GLU A 1 175 ? 19.764 0.566 13.547 1.00 85.75 175 GLU A C 1
ATOM 1394 O O . GLU A 1 175 ? 19.925 0.691 14.763 1.00 85.75 175 GLU A O 1
ATOM 1399 N N . MET A 1 176 ? 18.888 1.330 12.890 1.00 84.50 176 MET A N 1
ATOM 1400 C CA . MET A 1 176 ? 18.014 2.312 13.528 1.00 84.50 176 MET A CA 1
ATOM 1401 C C . MET A 1 176 ? 16.575 1.815 13.532 1.00 84.50 176 MET A C 1
ATOM 1403 O O . MET A 1 176 ? 16.014 1.521 12.480 1.00 84.50 176 MET A O 1
ATOM 1407 N N . THR A 1 177 ? 15.960 1.770 14.712 1.00 89.25 177 THR A N 1
ATOM 1408 C CA . THR A 1 177 ? 14.529 1.493 14.852 1.00 89.25 177 THR A CA 1
ATOM 1409 C C . THR A 1 177 ? 13.742 2.798 14.852 1.00 89.25 177 THR A C 1
ATOM 1411 O O . THR A 1 177 ? 14.039 3.712 15.625 1.00 89.25 177 THR A O 1
ATOM 1414 N N . TYR A 1 178 ? 12.726 2.884 14.004 1.00 89.25 178 TYR A N 1
ATOM 1415 C CA . TYR A 1 178 ? 11.809 4.014 13.911 1.00 89.25 178 TYR A CA 1
ATOM 1416 C C . TYR A 1 178 ? 10.369 3.523 13.798 1.00 89.25 178 TYR A C 1
ATOM 1418 O O . TYR A 1 178 ? 10.091 2.396 13.391 1.00 89.25 178 TYR A O 1
ATOM 1426 N N . GLN A 1 179 ? 9.444 4.383 14.205 1.00 92.06 179 GLN A N 1
ATOM 1427 C CA . GLN A 1 179 ? 8.017 4.125 14.114 1.00 92.06 179 GLN A CA 1
ATOM 1428 C C . GLN A 1 179 ? 7.512 4.579 12.740 1.00 92.06 179 GLN A C 1
ATOM 1430 O O . GLN A 1 179 ? 7.806 5.697 12.315 1.00 92.06 179 GLN A O 1
ATOM 1435 N N . VAL A 1 180 ? 6.738 3.730 12.068 1.00 92.25 180 VAL A N 1
ATOM 1436 C CA . VAL A 1 180 ? 6.079 4.036 10.794 1.00 92.25 180 VAL A CA 1
ATOM 1437 C C . VAL A 1 180 ? 4.579 3.916 10.978 1.00 92.25 180 VAL A C 1
ATOM 1439 O O . VAL A 1 180 ? 4.072 2.865 11.369 1.00 92.25 180 VAL A O 1
ATOM 1442 N N . ASP A 1 181 ? 3.860 4.992 10.682 1.00 95.69 181 ASP A N 1
ATOM 1443 C CA . ASP A 1 181 ? 2.407 4.946 10.634 1.00 95.69 181 ASP A CA 1
ATOM 1444 C C . ASP A 1 181 ? 1.927 4.272 9.341 1.00 95.69 181 ASP A C 1
ATOM 1446 O O . ASP A 1 181 ? 2.525 4.390 8.267 1.00 95.69 181 ASP A O 1
ATOM 1450 N N . CYS A 1 182 ? 0.839 3.520 9.469 1.00 95.94 182 CYS A N 1
ATOM 1451 C CA . CYS A 1 182 ? 0.235 2.741 8.403 1.00 95.94 182 CYS A CA 1
ATOM 1452 C C . CYS A 1 182 ? -1.257 3.049 8.297 1.00 95.94 182 CYS A C 1
ATOM 1454 O O . CYS A 1 182 ? -1.971 3.086 9.304 1.00 95.94 182 CYS A O 1
ATOM 1456 N N . LEU A 1 183 ? -1.738 3.170 7.060 1.00 97.50 183 LEU A N 1
ATOM 1457 C CA . LEU A 1 183 ? -3.159 3.127 6.729 1.00 97.50 183 LEU A CA 1
ATOM 1458 C C . LEU A 1 183 ? -3.495 1.766 6.122 1.00 97.50 183 LEU A C 1
ATOM 1460 O O . LEU A 1 183 ? -3.082 1.450 5.007 1.00 97.50 183 LEU A O 1
ATOM 1464 N N . CYS A 1 184 ? -4.271 0.969 6.847 1.00 97.62 184 CYS A N 1
ATOM 1465 C CA . CYS A 1 184 ? -4.749 -0.336 6.413 1.00 97.62 184 CYS A CA 1
ATOM 1466 C C . CYS A 1 184 ? -6.218 -0.219 5.982 1.00 97.62 184 CYS A C 1
ATOM 1468 O O . CYS A 1 184 ? -7.099 0.106 6.778 1.00 97.62 184 CYS A O 1
ATOM 1470 N N . PHE A 1 185 ? -6.492 -0.486 4.712 1.00 97.94 185 PHE A N 1
ATOM 1471 C CA . PHE A 1 185 ? -7.819 -0.421 4.109 1.00 97.94 185 PHE A CA 1
ATOM 1472 C C . PHE A 1 185 ? -8.383 -1.833 3.969 1.00 97.94 185 PHE A C 1
ATOM 1474 O O . PHE A 1 185 ? -7.858 -2.625 3.188 1.00 97.94 185 PHE A O 1
ATOM 1481 N N . HIS A 1 186 ? -9.446 -2.133 4.711 1.00 97.56 186 HIS A N 1
ATOM 1482 C CA . HIS A 1 186 ? -10.164 -3.402 4.627 1.00 97.56 186 HIS A CA 1
ATOM 1483 C C . HIS A 1 186 ? -11.266 -3.347 3.570 1.00 97.56 186 HIS A C 1
ATOM 1485 O O . HIS A 1 186 ? -11.913 -2.308 3.389 1.00 97.56 186 HIS A O 1
ATOM 1491 N N . PHE A 1 187 ? -11.504 -4.483 2.918 1.00 96.38 187 PHE A N 1
ATOM 1492 C CA . PHE A 1 187 ? -12.550 -4.674 1.927 1.00 96.38 187 PHE A CA 1
ATOM 1493 C C . PHE A 1 187 ? -13.330 -5.963 2.193 1.00 96.38 187 PHE A C 1
ATOM 1495 O O . PHE A 1 187 ? -12.791 -7.067 2.095 1.00 96.38 187 PHE A O 1
ATOM 1502 N N . VAL A 1 188 ? -14.637 -5.839 2.426 1.00 92.75 188 VAL A N 1
ATOM 1503 C CA . VAL A 1 188 ? -15.538 -6.997 2.493 1.00 92.75 188 VAL A CA 1
ATOM 1504 C C . VAL A 1 188 ? -15.605 -7.685 1.131 1.00 92.75 188 VAL A C 1
ATOM 1506 O O . VAL A 1 188 ? -15.861 -7.053 0.101 1.00 92.75 188 VAL A O 1
ATOM 1509 N N . ALA A 1 189 ? -15.425 -9.006 1.128 1.00 84.94 189 ALA A N 1
ATOM 1510 C CA . ALA A 1 189 ? -15.689 -9.814 -0.051 1.00 84.94 189 ALA A CA 1
ATOM 1511 C C . ALA A 1 189 ? -17.152 -9.617 -0.491 1.00 84.94 189 ALA A C 1
ATOM 1513 O O . ALA A 1 189 ? -18.051 -9.658 0.353 1.00 84.94 189 ALA A O 1
ATOM 1514 N N . PRO A 1 190 ? -17.430 -9.413 -1.792 1.00 78.81 190 PRO A N 1
ATOM 1515 C CA . PRO A 1 190 ? -18.805 -9.386 -2.257 1.00 78.81 190 PRO A CA 1
ATOM 1516 C C . PRO A 1 190 ? -19.450 -10.706 -1.847 1.00 78.81 190 PRO A C 1
ATOM 1518 O O . PRO A 1 190 ? -18.903 -11.768 -2.150 1.00 78.81 190 PRO A O 1
ATOM 1521 N N . GLU A 1 191 ? -20.583 -10.647 -1.142 1.00 78.19 191 GLU A N 1
ATOM 1522 C CA . GLU A 1 191 ? -21.379 -11.840 -0.887 1.00 78.19 191 GLU A CA 1
ATOM 1523 C C . GLU A 1 191 ? -21.665 -12.451 -2.256 1.00 78.19 191 GLU A C 1
ATOM 1525 O O . GLU A 1 191 ? 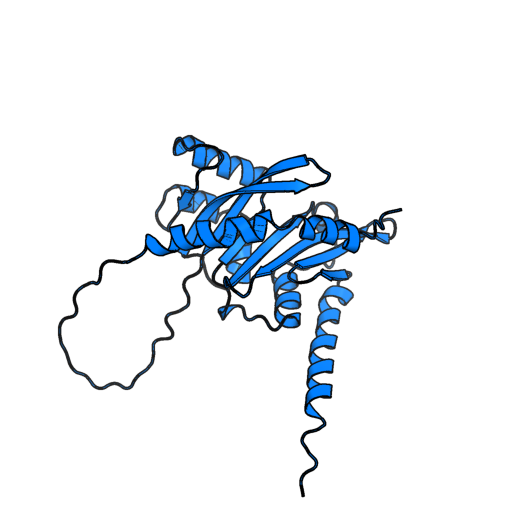-22.434 -11.901 -3.051 1.00 78.19 191 GLU A O 1
ATOM 1530 N N . ILE A 1 192 ? -20.978 -13.552 -2.577 1.00 73.81 192 ILE A N 1
ATOM 1531 C CA . ILE A 1 192 ? -21.308 -14.365 -3.736 1.00 73.81 192 ILE A CA 1
ATOM 1532 C C . ILE A 1 192 ? -22.639 -14.962 -3.339 1.00 73.81 192 ILE A C 1
ATOM 1534 O O . ILE A 1 192 ? -22.680 -16.020 -2.711 1.00 73.81 192 ILE A O 1
ATOM 1538 N N . GLY A 1 193 ? -23.707 -14.209 -3.614 1.00 63.03 193 GLY A N 1
ATOM 1539 C CA . GLY A 1 193 ? -25.069 -14.633 -3.405 1.00 63.03 193 GLY A CA 1
ATOM 1540 C C . GLY A 1 193 ? -25.142 -15.986 -4.060 1.00 63.03 193 GLY A C 1
ATOM 1541 O O . GLY A 1 193 ? -25.059 -16.093 -5.287 1.00 63.03 193 GLY A O 1
ATOM 1542 N N . THR A 1 194 ? -25.154 -17.024 -3.230 1.00 57.50 194 THR A N 1
ATOM 1543 C CA . THR A 1 194 ? -25.315 -18.381 -3.694 1.00 57.50 194 THR A CA 1
ATOM 1544 C C . THR A 1 194 ? -26.716 -18.329 -4.245 1.00 57.50 194 THR A C 1
ATOM 1546 O O . THR A 1 194 ? -27.692 -18.251 -3.502 1.00 57.50 194 THR A O 1
ATOM 1549 N N . GLN A 1 195 ? -26.807 -18.176 -5.562 1.00 55.31 195 GLN A N 1
ATOM 1550 C CA . GLN A 1 195 ? -28.053 -18.177 -6.294 1.00 55.31 195 GLN A CA 1
ATOM 1551 C C . GLN A 1 195 ? -28.533 -19.632 -6.288 1.00 55.31 195 GLN A C 1
ATOM 1553 O O . GLN A 1 195 ? -28.606 -20.275 -7.327 1.00 55.31 195 GLN A O 1
ATOM 1558 N N . GLU A 1 196 ? -28.746 -20.179 -5.089 1.00 58.91 196 GLU A N 1
ATOM 1559 C CA . GLU A 1 196 ? -29.465 -21.412 -4.877 1.00 58.91 196 GLU A CA 1
ATOM 1560 C C . GLU A 1 196 ? -30.917 -21.131 -5.214 1.00 58.91 196 GLU A C 1
ATOM 1562 O O . GLU A 1 196 ? -31.482 -20.066 -4.935 1.00 58.91 196 GLU A O 1
ATOM 1567 N N . ASP A 1 197 ? -31.463 -22.083 -5.944 1.00 54.19 197 ASP A N 1
ATOM 1568 C CA . ASP A 1 197 ? -32.713 -21.972 -6.641 1.00 54.19 197 ASP A CA 1
ATOM 1569 C C . ASP A 1 197 ? -33.847 -21.494 -5.735 1.00 54.19 197 ASP A C 1
ATOM 1571 O O . ASP A 1 197 ? -33.986 -21.863 -4.570 1.00 54.19 197 ASP A O 1
ATOM 1575 N N . LYS A 1 198 ? -34.695 -20.658 -6.331 1.00 56.91 198 LYS A N 1
ATOM 1576 C CA . LYS A 1 198 ? -35.980 -20.237 -5.787 1.00 56.91 198 LYS A CA 1
ATOM 1577 C C . LYS A 1 198 ? -36.816 -21.464 -5.409 1.00 56.91 198 LYS A C 1
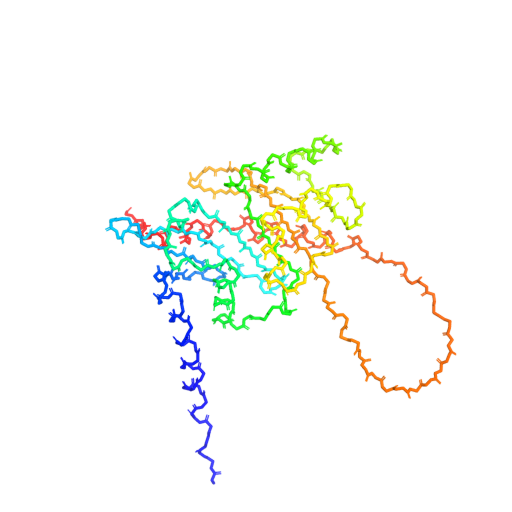ATOM 1579 O O . LYS A 1 198 ? -37.618 -21.922 -6.218 1.00 56.91 198 LYS A O 1
ATOM 1584 N N . GLU A 1 199 ? -36.748 -21.899 -4.160 1.00 55.75 199 GLU A N 1
ATOM 1585 C CA . GLU A 1 199 ? -37.870 -22.571 -3.519 1.00 55.75 199 GLU A CA 1
ATOM 1586 C C . GLU A 1 199 ? -38.265 -21.817 -2.252 1.00 55.75 199 GLU A C 1
ATOM 1588 O O . GLU A 1 199 ? -37.579 -21.748 -1.236 1.00 55.75 199 GLU A O 1
ATOM 1593 N N . SER A 1 200 ? -39.385 -21.119 -2.408 1.00 64.31 200 SER A N 1
ATOM 1594 C CA . SER A 1 200 ? -39.972 -20.218 -1.440 1.00 64.31 200 SER A CA 1
ATOM 1595 C C . SER A 1 200 ? -40.462 -21.008 -0.230 1.00 64.31 200 SER A C 1
ATOM 1597 O O . SER A 1 200 ? -41.471 -21.704 -0.313 1.00 64.31 200 SER A O 1
ATOM 1599 N N . THR A 1 201 ? -39.808 -20.829 0.917 1.00 50.56 201 THR A N 1
ATOM 1600 C CA . THR A 1 201 ? -40.453 -21.077 2.209 1.00 50.56 201 THR A CA 1
ATOM 1601 C C . THR A 1 201 ? -40.107 -19.975 3.198 1.00 50.56 201 THR A C 1
ATOM 1603 O O . THR A 1 201 ? -38.991 -19.838 3.683 1.00 50.56 201 THR A O 1
ATOM 1606 N N . SER A 1 202 ? -41.122 -19.158 3.455 1.00 68.25 202 SER A N 1
ATOM 1607 C CA . SER A 1 202 ? -41.200 -18.148 4.502 1.00 68.25 202 SER A CA 1
ATOM 1608 C C . SER A 1 202 ? -40.963 -18.754 5.888 1.00 68.25 202 SER A C 1
ATOM 1610 O O . SER A 1 202 ? -41.757 -19.601 6.291 1.00 68.25 202 SER A O 1
ATOM 1612 N N . ALA A 1 203 ? -39.986 -18.240 6.647 1.00 53.69 203 ALA A N 1
ATOM 1613 C CA . ALA A 1 203 ? -40.177 -17.826 8.046 1.00 53.69 203 ALA A CA 1
ATOM 1614 C C . ALA A 1 203 ? -38.891 -17.265 8.690 1.00 53.69 203 A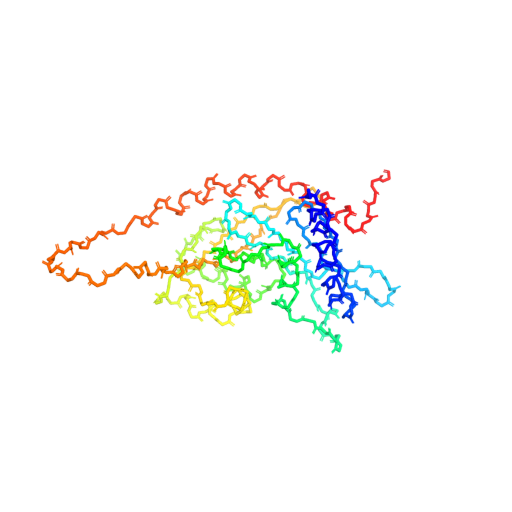LA A C 1
ATOM 1616 O O . ALA A 1 203 ? -37.874 -17.941 8.775 1.00 53.69 203 ALA A O 1
ATOM 1617 N N . THR A 1 204 ? -39.024 -16.048 9.226 1.00 65.38 204 THR A N 1
ATOM 1618 C CA . THR A 1 204 ? -38.524 -15.595 10.539 1.00 65.38 204 THR A CA 1
ATOM 1619 C C . THR A 1 204 ? -37.104 -16.017 10.944 1.00 65.38 204 THR A C 1
ATOM 1621 O O . THR A 1 204 ? -36.916 -17.015 11.636 1.00 65.38 204 THR A O 1
ATOM 1624 N N . GLY A 1 205 ? -36.111 -15.184 10.617 1.00 44.88 205 GLY A N 1
ATOM 1625 C CA . GLY A 1 205 ? -34.727 -15.327 11.079 1.00 44.88 205 GLY A CA 1
ATOM 1626 C C . GLY A 1 205 ? -34.282 -14.143 11.935 1.00 44.88 205 GLY A C 1
ATOM 1627 O O . GLY A 1 205 ? -34.318 -13.002 11.484 1.00 44.88 205 GLY A O 1
ATOM 1628 N N . LYS A 1 206 ? -33.887 -14.437 13.179 1.00 51.47 206 LYS A N 1
ATOM 1629 C CA . LYS A 1 206 ? -33.206 -13.544 14.128 1.00 51.47 206 LYS A CA 1
ATOM 1630 C C . LYS A 1 206 ? -32.004 -12.851 13.475 1.00 51.47 206 LYS A C 1
ATOM 1632 O O . LYS A 1 206 ? -31.195 -13.518 12.842 1.00 51.47 206 LYS A O 1
ATOM 1637 N N . GLN A 1 207 ? -31.858 -11.549 13.726 1.00 44.69 207 GLN A N 1
ATOM 1638 C CA . GLN A 1 207 ? -30.581 -10.847 13.584 1.00 44.69 207 GLN A CA 1
ATOM 1639 C C . GLN A 1 207 ? -29.545 -11.537 14.478 1.00 44.69 207 GLN A C 1
ATOM 1641 O O . GLN A 1 207 ? -29.670 -11.522 15.702 1.00 44.69 207 GLN A O 1
ATOM 1646 N N . THR A 1 208 ? -28.556 -12.167 13.855 1.00 39.91 208 THR A N 1
ATOM 1647 C CA . THR A 1 208 ? -27.325 -12.591 14.518 1.00 39.91 208 THR A CA 1
ATOM 1648 C C . THR A 1 208 ? -26.475 -11.339 14.691 1.00 39.91 208 THR A C 1
ATOM 1650 O O . THR A 1 208 ? -26.073 -10.723 13.706 1.00 39.91 208 THR A O 1
ATOM 1653 N N . GLU A 1 209 ? -26.281 -10.910 15.936 1.00 42.34 209 GLU A N 1
ATOM 1654 C CA . GLU A 1 209 ? -25.359 -9.825 16.254 1.00 42.34 209 GLU A CA 1
ATOM 1655 C C . GLU A 1 209 ? -23.922 -10.259 15.941 1.00 42.34 209 GLU A C 1
ATOM 1657 O O . GLU A 1 209 ? -23.494 -11.375 16.227 1.00 42.34 209 GLU A O 1
ATOM 1662 N N . ASN A 1 210 ? -23.248 -9.341 15.262 1.00 42.84 210 ASN A N 1
ATOM 1663 C CA . ASN A 1 210 ? -21.990 -9.450 14.543 1.00 42.84 210 ASN A CA 1
ATOM 1664 C C . ASN A 1 210 ? -20.804 -9.783 15.472 1.00 42.84 210 ASN A C 1
ATOM 1666 O O . ASN A 1 210 ? -20.512 -9.013 16.387 1.00 42.84 210 ASN A O 1
ATOM 1670 N N . SER A 1 211 ? -20.066 -10.858 15.181 1.00 45.41 211 SER A N 1
ATOM 1671 C CA . SER A 1 211 ? -18.792 -11.246 15.817 1.00 45.41 211 SER A CA 1
ATOM 1672 C C . SER A 1 211 ? -17.609 -10.404 15.305 1.00 45.41 211 SER A C 1
ATOM 1674 O O . SER A 1 211 ? -16.595 -10.928 14.852 1.00 45.41 211 SER A O 1
ATOM 1676 N N . GLY A 1 212 ? -17.764 -9.079 15.282 1.00 47.19 212 GLY A N 1
ATOM 1677 C CA . GLY A 1 212 ? -16.772 -8.176 14.688 1.00 47.19 212 GLY A CA 1
ATOM 1678 C C . GLY A 1 212 ? -15.508 -7.962 15.528 1.00 47.19 212 GLY A C 1
ATOM 1679 O O . GLY A 1 212 ? -14.527 -7.483 14.979 1.00 47.19 212 GLY A O 1
ATOM 1680 N N . GLY A 1 213 ? -15.534 -8.288 16.826 1.00 52.09 213 GLY A N 1
ATOM 1681 C CA . GLY A 1 213 ? -14.395 -8.081 17.732 1.00 52.09 213 GLY A CA 1
ATOM 1682 C C . GLY A 1 213 ? -13.269 -9.098 17.540 1.00 52.09 213 GLY A C 1
ATOM 1683 O O . GLY A 1 213 ? -12.107 -8.716 17.523 1.00 52.09 213 GLY A O 1
ATOM 1684 N N . ASP A 1 214 ? -13.614 -10.363 17.294 1.00 55.91 214 ASP A N 1
ATOM 1685 C CA . ASP A 1 214 ? -12.643 -11.469 17.268 1.00 55.91 214 ASP A CA 1
ATOM 1686 C C . ASP A 1 214 ? -11.626 -11.358 16.113 1.00 55.91 214 ASP A C 1
ATOM 1688 O O . ASP A 1 214 ? -10.553 -11.948 16.158 1.00 55.91 214 ASP A O 1
ATOM 1692 N N . ARG A 1 215 ? -11.954 -10.590 15.065 1.00 59.72 215 ARG A N 1
ATOM 1693 C CA . ARG A 1 215 ? -11.145 -10.496 13.843 1.00 59.72 215 ARG A CA 1
ATOM 1694 C C . ARG A 1 215 ? -10.088 -9.385 13.877 1.00 59.72 215 ARG A C 1
ATOM 1696 O O . ARG A 1 215 ? -9.098 -9.493 13.163 1.00 59.72 215 ARG A O 1
ATOM 1703 N N . GLU A 1 216 ? -10.298 -8.327 14.666 1.00 61.06 216 GLU A N 1
ATOM 1704 C CA . GLU A 1 216 ? -9.261 -7.304 14.901 1.00 61.06 216 GLU A CA 1
ATOM 1705 C C . GLU A 1 216 ? -8.144 -7.887 15.791 1.00 61.06 216 GLU A C 1
ATOM 1707 O O . GLU A 1 216 ? -6.970 -7.698 15.494 1.00 61.06 216 GLU A O 1
ATOM 1712 N N . GLU A 1 217 ? -8.499 -8.699 16.794 1.00 61.28 217 GLU A N 1
ATOM 1713 C CA . GLU A 1 217 ? -7.542 -9.377 17.687 1.00 61.28 217 GLU A CA 1
ATOM 1714 C C . GLU A 1 217 ? -6.722 -10.464 16.954 1.00 61.28 217 GLU A C 1
ATOM 1716 O O . GLU A 1 217 ? -5.516 -10.578 17.161 1.00 61.28 217 GLU A O 1
ATOM 1721 N N . GLU A 1 218 ? -7.336 -11.192 16.007 1.00 62.53 218 GLU A N 1
ATOM 1722 C CA . GLU A 1 218 ? -6.632 -12.141 15.118 1.00 62.53 218 GLU A CA 1
ATOM 1723 C C . GLU A 1 218 ? -5.612 -11.442 14.198 1.00 62.53 218 GLU A C 1
ATOM 1725 O O . GLU A 1 218 ? -4.622 -12.042 13.779 1.00 62.53 218 GLU A O 1
ATOM 1730 N N . TRP A 1 219 ? -5.844 -10.169 13.873 1.00 63.56 219 TRP A N 1
ATOM 1731 C CA . TRP A 1 219 ? -4.942 -9.383 13.038 1.00 63.56 219 TRP A CA 1
ATOM 1732 C C . TRP A 1 219 ? -3.670 -8.984 13.787 1.00 63.56 219 TRP A C 1
ATOM 1734 O O . TRP A 1 219 ? -2.576 -9.176 13.254 1.00 63.56 219 TRP A O 1
ATOM 1744 N N . ASP A 1 220 ? -3.816 -8.485 15.015 1.00 65.25 220 ASP A N 1
ATOM 1745 C CA . ASP A 1 220 ? -2.686 -8.074 15.853 1.00 65.25 220 ASP A CA 1
ATOM 1746 C C . ASP A 1 220 ? -1.779 -9.276 16.184 1.00 65.25 220 ASP A C 1
ATOM 1748 O O . ASP A 1 220 ? -0.563 -9.186 16.042 1.00 65.25 220 ASP A O 1
ATOM 1752 N N . GLU A 1 221 ? -2.350 -10.448 16.490 1.00 63.72 221 GLU A N 1
ATOM 1753 C CA . GLU A 1 221 ? -1.561 -11.650 16.817 1.00 63.72 221 GLU A CA 1
ATOM 1754 C C . GLU A 1 221 ? -0.817 -12.245 15.602 1.00 63.72 221 GLU A C 1
ATOM 1756 O O . GLU A 1 221 ? 0.248 -12.850 15.750 1.00 63.72 221 GLU A O 1
ATOM 1761 N N . LYS A 1 222 ? -1.367 -12.089 14.390 1.00 63.03 222 LYS A N 1
ATOM 1762 C CA . LYS A 1 222 ? -0.841 -12.740 13.181 1.00 63.03 222 LYS A CA 1
ATOM 1763 C C . LYS A 1 222 ? 0.166 -11.886 12.412 1.00 63.03 222 LYS A C 1
ATOM 1765 O O . LYS A 1 222 ? 1.137 -12.429 11.893 1.00 63.03 222 LYS A O 1
ATOM 1770 N N . TRP A 1 223 ? -0.059 -10.577 12.325 1.00 62.84 223 TRP A N 1
ATOM 1771 C CA . TRP A 1 223 ? 0.724 -9.697 11.452 1.00 62.84 223 TRP A CA 1
ATOM 1772 C C . TRP A 1 223 ? 1.934 -9.057 12.124 1.00 62.84 223 TRP A C 1
ATOM 1774 O O . TRP A 1 223 ? 2.917 -8.791 11.437 1.00 62.84 223 TRP A O 1
ATOM 1784 N N . GLU A 1 224 ? 1.871 -8.800 13.433 1.00 58.94 224 GLU A N 1
ATOM 1785 C CA . GLU A 1 224 ? 2.973 -8.185 14.185 1.00 58.94 224 GLU A CA 1
ATOM 1786 C C . GLU A 1 224 ? 4.281 -8.994 14.030 1.00 58.94 224 GLU A C 1
ATOM 1788 O O . GLU A 1 224 ? 5.286 -8.408 13.634 1.00 58.94 224 GLU A O 1
ATOM 1793 N N . PRO A 1 225 ? 4.293 -10.342 14.144 1.00 56.06 225 PRO A N 1
ATOM 1794 C CA . PRO A 1 225 ? 5.530 -11.111 14.015 1.00 56.06 225 PRO A CA 1
ATOM 1795 C C . PRO A 1 225 ? 6.050 -11.222 12.577 1.00 56.06 225 PRO A C 1
ATOM 1797 O O . PRO A 1 225 ? 7.260 -11.230 12.378 1.00 56.06 225 PRO A O 1
ATOM 1800 N N . GLU A 1 226 ? 5.166 -11.350 11.578 1.00 57.62 226 GLU A N 1
ATOM 1801 C CA . GLU A 1 226 ? 5.578 -11.545 10.177 1.00 57.62 226 GLU A CA 1
ATOM 1802 C C . GLU A 1 226 ? 6.186 -10.263 9.596 1.00 57.62 226 GLU A C 1
ATOM 1804 O O . GLU A 1 226 ? 7.097 -10.346 8.786 1.00 57.62 226 GLU A O 1
ATOM 1809 N N . TRP A 1 227 ? 5.749 -9.092 10.074 1.00 56.41 227 TRP A N 1
ATOM 1810 C CA . TRP A 1 227 ? 6.244 -7.787 9.623 1.00 56.41 227 TRP A CA 1
ATOM 1811 C C . TRP A 1 227 ? 7.426 -7.291 10.449 1.00 56.41 227 TRP A C 1
ATOM 1813 O O . TRP A 1 227 ? 8.318 -6.625 9.931 1.00 56.41 227 TRP A O 1
ATOM 1823 N N . GLU A 1 228 ? 7.482 -7.621 11.737 1.00 54.81 228 GLU A N 1
ATOM 1824 C CA . GLU A 1 228 ? 8.651 -7.311 12.565 1.00 54.81 228 GLU A CA 1
ATOM 1825 C C . GLU A 1 228 ? 9.833 -8.251 12.288 1.00 54.81 228 GLU A C 1
ATOM 1827 O O . GLU A 1 228 ? 10.985 -7.867 12.502 1.00 54.81 228 GLU A O 1
ATOM 1832 N N . ALA A 1 229 ? 9.582 -9.456 11.760 1.00 53.19 229 ALA A N 1
ATOM 1833 C CA . ALA A 1 229 ? 10.630 -10.369 11.303 1.00 53.19 229 ALA A CA 1
ATOM 1834 C C . ALA A 1 229 ? 11.314 -9.920 9.994 1.00 53.19 229 ALA A C 1
ATOM 1836 O O . ALA A 1 229 ? 12.357 -10.474 9.643 1.00 53.19 229 ALA A O 1
ATOM 1837 N N . GLU A 1 230 ? 10.809 -8.879 9.317 1.00 53.81 230 GLU A N 1
ATOM 1838 C CA . GLU A 1 230 ? 11.337 -8.318 8.059 1.00 53.81 230 GLU A CA 1
ATOM 1839 C C . GLU A 1 230 ? 12.656 -7.525 8.227 1.00 53.81 230 GLU A C 1
ATOM 1841 O O . GLU A 1 230 ? 12.916 -6.552 7.521 1.00 53.81 230 GLU A O 1
ATOM 1846 N N . GLY A 1 231 ? 13.580 -7.992 9.076 1.00 52.44 231 GLY A N 1
ATOM 1847 C CA . GLY A 1 231 ? 15.009 -7.742 8.826 1.00 52.44 231 GLY A CA 1
ATOM 1848 C C . GLY A 1 231 ? 15.446 -8.275 7.446 1.00 52.44 231 GLY A C 1
ATOM 1849 O O . GLY A 1 231 ? 16.456 -7.846 6.888 1.00 52.44 231 GLY A O 1
ATOM 1850 N N . GLU A 1 232 ? 14.648 -9.176 6.867 1.00 55.22 232 GLU A N 1
ATOM 1851 C CA . GLU A 1 232 ? 14.787 -9.693 5.509 1.00 55.22 232 GLU A CA 1
ATOM 1852 C C . GLU A 1 232 ? 14.414 -8.673 4.426 1.00 55.22 232 GLU A C 1
ATOM 1854 O O . GLU A 1 232 ? 15.057 -8.699 3.384 1.00 55.22 232 GLU A O 1
ATOM 1859 N N . ASP A 1 233 ? 13.507 -7.716 4.666 1.00 58.84 233 ASP A N 1
ATOM 1860 C CA . ASP A 1 233 ? 13.220 -6.640 3.702 1.00 58.84 233 ASP A CA 1
ATOM 1861 C C . ASP A 1 233 ? 14.380 -5.648 3.602 1.00 58.84 233 ASP A C 1
ATOM 1863 O O . ASP A 1 233 ? 14.618 -5.077 2.544 1.00 58.84 233 ASP A O 1
ATOM 1867 N N . GLU A 1 234 ? 15.157 -5.449 4.667 1.00 62.91 234 GLU A N 1
ATOM 1868 C CA . GLU A 1 234 ? 16.383 -4.651 4.584 1.00 62.91 234 GLU A CA 1
ATOM 1869 C C . GLU A 1 234 ? 17.451 -5.377 3.766 1.00 62.91 234 GLU A C 1
ATOM 1871 O O . GLU A 1 234 ? 18.044 -4.789 2.857 1.00 62.91 234 GLU A O 1
ATOM 1876 N N . ALA A 1 235 ? 17.678 -6.661 4.054 1.00 61.94 235 ALA A N 1
ATOM 1877 C CA . ALA A 1 235 ? 18.544 -7.490 3.227 1.00 61.94 235 ALA A CA 1
ATOM 1878 C C . ALA A 1 235 ? 18.033 -7.511 1.779 1.00 61.94 235 ALA A C 1
ATOM 1880 O O . ALA A 1 235 ? 18.834 -7.424 0.852 1.00 61.94 235 ALA A O 1
ATOM 1881 N N . ALA A 1 236 ? 16.713 -7.521 1.579 1.00 65.69 236 ALA A N 1
ATOM 1882 C CA . ALA A 1 236 ? 16.084 -7.403 0.279 1.00 65.69 236 ALA A CA 1
ATOM 1883 C C . ALA A 1 236 ? 16.430 -6.090 -0.382 1.00 65.69 236 ALA A C 1
ATOM 1885 O O . ALA A 1 236 ? 16.948 -6.093 -1.487 1.00 65.69 236 ALA A O 1
ATOM 1886 N N . LEU A 1 237 ? 16.190 -4.968 0.285 1.00 68.19 237 LEU A N 1
ATOM 1887 C CA . LEU A 1 237 ? 16.447 -3.644 -0.252 1.00 68.19 237 LEU A CA 1
ATOM 1888 C C . LEU A 1 237 ? 17.928 -3.462 -0.586 1.00 68.19 237 LEU A C 1
ATOM 1890 O O . LEU A 1 237 ? 18.210 -2.940 -1.658 1.00 68.19 237 LEU A O 1
ATOM 1894 N N . ARG A 1 238 ? 18.856 -3.972 0.237 1.00 72.25 238 ARG A N 1
ATOM 1895 C CA . ARG A 1 238 ? 20.307 -3.968 -0.041 1.00 72.25 238 ARG A CA 1
ATOM 1896 C C . ARG A 1 238 ? 20.683 -4.871 -1.222 1.00 72.25 238 ARG A C 1
ATOM 1898 O O . ARG A 1 238 ? 21.414 -4.472 -2.127 1.00 72.25 238 ARG A O 1
ATOM 1905 N N . VAL A 1 239 ? 20.131 -6.084 -1.276 1.00 72.00 239 VAL A N 1
ATOM 1906 C CA . VAL A 1 239 ? 20.334 -7.014 -2.402 1.00 72.00 239 VAL A CA 1
ATOM 1907 C C . VAL A 1 239 ? 19.750 -6.435 -3.693 1.00 72.00 239 VAL A C 1
ATOM 1909 O O . VAL A 1 239 ? 20.357 -6.536 -4.762 1.00 72.00 239 VAL A O 1
ATOM 1912 N N . LEU A 1 240 ? 18.583 -5.800 -3.609 1.00 73.00 240 LEU A N 1
ATOM 1913 C CA . LEU A 1 240 ? 17.888 -5.191 -4.732 1.00 73.00 240 LEU A CA 1
ATOM 1914 C C . LEU A 1 240 ? 18.545 -3.873 -5.158 1.00 73.00 240 LEU A C 1
ATOM 1916 O O . LEU A 1 240 ? 18.555 -3.589 -6.356 1.00 73.00 240 LEU A O 1
ATOM 1920 N N . SER A 1 241 ? 19.133 -3.092 -4.250 1.00 68.00 241 SER A N 1
ATOM 1921 C CA . SER A 1 241 ? 19.918 -1.895 -4.584 1.00 68.00 241 SER A CA 1
ATOM 1922 C C . SER A 1 241 ? 21.281 -2.249 -5.186 1.00 68.00 241 SER A C 1
ATOM 1924 O O . SER A 1 241 ? 21.859 -1.443 -5.910 1.00 68.00 241 SER A O 1
ATOM 1926 N N . GLY A 1 242 ? 21.749 -3.488 -5.005 1.00 71.31 242 GLY A N 1
ATOM 1927 C CA . GLY A 1 242 ? 23.047 -3.942 -5.505 1.00 71.31 242 GLY A CA 1
ATOM 1928 C C . GLY A 1 242 ? 24.209 -3.566 -4.586 1.00 71.31 242 GLY A C 1
ATOM 1929 O O . GLY A 1 242 ? 25.365 -3.683 -4.994 1.00 71.31 242 GLY A O 1
ATOM 1930 N N . GLU A 1 243 ? 23.914 -3.154 -3.354 1.00 73.94 243 GLU A N 1
ATOM 1931 C CA . GLU A 1 243 ? 24.891 -2.994 -2.281 1.00 73.94 243 GLU A CA 1
ATOM 1932 C C . GLU A 1 243 ? 25.292 -4.389 -1.783 1.00 73.94 243 GLU A C 1
ATOM 1934 O O . GLU A 1 243 ? 24.733 -4.933 -0.832 1.00 73.94 243 GLU A O 1
ATOM 1939 N N . ALA A 1 244 ? 26.225 -5.028 -2.491 1.00 54.91 244 ALA A N 1
ATOM 1940 C CA . ALA A 1 244 ? 26.833 -6.262 -2.014 1.00 54.91 244 ALA A CA 1
ATOM 1941 C C . ALA A 1 244 ? 27.665 -5.967 -0.756 1.00 54.91 244 ALA A C 1
ATOM 1943 O O . ALA A 1 244 ? 28.438 -5.010 -0.745 1.00 54.91 244 ALA A O 1
ATOM 1944 N N . GLU A 1 245 ? 27.520 -6.796 0.281 1.00 55.97 245 GLU A N 1
ATOM 1945 C CA . GLU A 1 245 ? 28.394 -6.771 1.458 1.00 55.97 245 GLU A CA 1
ATOM 1946 C C . GLU A 1 245 ? 29.853 -7.003 1.008 1.00 55.97 245 GLU A C 1
ATOM 1948 O O . GLU A 1 245 ? 30.203 -8.109 0.586 1.00 55.97 245 GLU A O 1
ATOM 1953 N N . GLU A 1 246 ? 30.682 -5.949 1.029 1.00 47.94 246 GLU A N 1
ATOM 1954 C CA . GLU A 1 246 ? 32.149 -6.037 0.880 1.00 47.94 246 GLU A CA 1
ATOM 1955 C C . GLU A 1 246 ? 32.826 -6.621 2.129 1.00 47.94 246 GLU A C 1
ATOM 1957 O O . GLU A 1 246 ? 32.448 -6.242 3.263 1.00 47.94 246 GLU A O 1
#

Secondary structure (DSSP, 8-state):
----SSSHHHHHHHHHHHHHHHHHHTT-EEEEETTEEEEEEE-TTS-EEEEEEEEEEGGGTEEEEEE---HHHHT-TTPPPHHHHHHHHHHHTT--GGG--EEEEE-TT-HHHHHHHHHHHHHHT--TT--EEE-TTSHHHHHHHTSHHHHHHHHHHTS--SEEEEEEEEEEETTEEEEEEEEEEE-PPP----------------------SHHHHHHHHHHHHHHHTTHHHHHHHHHHHT----

Foldseek 3Di:
DDDDPPCVVVVVVVVLVVLCCVCVVLQWDWDDDDQKIFIWHQDPVGATDTQWIWGHDLVQQEIEIEGDDCPRVVPRPSRDDPLSVLVSVCVSVVHDLLSHFKYKYWCPPPVLVVVLLVVVCVVVVHDQADKDKDFPPDPSVVVVCPDPSQVSRCSNNVHHFGIWMWGWAWDAAPNDIDIIIMIMGGHDRPPPPPPDDDDDDDDDDDPDPDPVPVVVVVCCVPPRCVVRVVVVVNVVVCVVSVVDDD

Organism: Ceratocystis fimbriata f. sp. platani (NCBI:txid88771)

Sequence (246 aa):
MRFLTTLLPLALSLLSLSQATILDDHGYMVKTLENFDGVFISDENGDPEMVYGIGFYPSDKAVALRIFDNEQESGRKHKLELSQIYNAIAKARGWKREDLEWVVFETSDDQPTMELISDIRNNRKLDSMEHVSIKPGNADWKEIFGTNSFQQAAMIKGSSPDTILIRAIQRTMLEMTYQVDCLCFHFVAPEIGTQEDKESTSATGKQTENSGGDREEEWDEKWEPEWEAEGEDEAALRVLSGEAEE

pLDDT: mean 81.8, std 17.1, range [39.91, 97.94]

Radius of gyration: 21.23 Å; chains: 1; bounding box: 73×58×52 Å